Protein AF-A0A966SUA3-F1 (afdb_monomer_lite)

Sequence (332 aa):
MELYHKAVFAFLGLPFSVKLGVFILVNAWAILWLSMRRATMRPGLPLFYLGLVALAIYVQFGSFYQALPARAVTAEQTTAKPRQSFVNFFALYDTYYAARYFVEVGYTGLHSTTAYADSTTGAPLISTSYVRNLQVPETVLPKADAIIEGREIYLPRFSEESWRQFTQEIGYLRQIGFPGWLNQAVHGTPSIQSPLWMHLGGVFSKYLPLSTPWVFDETMDSSEIIPFVDITLFFITSLFVWLGFGFAGMGLTFIYFGINAMANMATIGGGYMQLAAFATLAVGLSLVQIRHTFLGGLFVALAACLNGFFIVFLIPTAPGANYILSSGYPQV

Secondary structure (DSSP, 8-state):
-HHHHHHHHHHHTS-HHHHHHHHHHHHHHHHHHHHH-TTTS-THHHHHHHHHHHHHHHHH----EEEPPTT--SGGGTTPPPEEE---HHHHIIIIIHHHTHHHHTTT-HHHHHHHHHHHSSS-S--SSEEE-SSSTT-EEEHHHHHHHIIIIIGGGS-HHHHHHHHHHHHHHHHHSPTTHHHHHTTSPP----HHHHHHHHHHHHTS-TTSPPS-TTT--HHHHTTHHHHHHHHHHHHHHHHHHHHHHHHHHHHHHHH-TTTSIIIIITSSSTTHHHHHHHHHHHHHHTT-HHHHHHHHHHHHHHH--THHHHS--THHHHHHHHS-PPP-

Foldseek 3Di:
DVVVVVVLVVLLPDDPVVLVVVLVVLVVVLVVVLVVDPPDDPSQPSLLVNLVSLLSLLVSPLQFAFWADLPQPPPVNPVPGGDRALAQLLQALQQQVCLQCCQQQNQFLSLLLLLLLQVPPVHHLAPDQWFAGRVPRVDIDGSVVSNVCNVPPRVVRDDPVRSVLVSLLSVSSSRTHDRCVVNVSRHDRHDDWFPLSSPVSNVVVVVQRQNDQDPVNPDDHSLRVQLVQVVVLLVLLLVLLCLQPNSNSSSVSSNCCSPPPCNRSNNQSSYHCSCVLVSLQSNLVSCVSVVVPVSSVVSNVVSCSGHVPCVVVVPPPPVPVVVVVPPDDPDD

Radius of gyration: 23.6 Å; chains: 1; bounding box: 64×52×65 Å

Structure (mmCIF, N/CA/C/O backbone):
data_AF-A0A966SUA3-F1
#
_entry.id   AF-A0A966SUA3-F1
#
loop_
_atom_site.group_PDB
_atom_site.id
_atom_site.type_symbol
_atom_site.label_atom_id
_atom_site.label_alt_id
_atom_site.label_comp_id
_atom_site.label_asym_id
_atom_site.label_entity_id
_atom_site.label_seq_id
_atom_site.pdbx_PDB_ins_code
_atom_site.Cartn_x
_atom_site.Cartn_y
_atom_site.Cartn_z
_atom_site.occupancy
_atom_site.B_iso_or_equiv
_atom_site.auth_seq_id
_atom_site.auth_comp_id
_atom_site.auth_asym_id
_atom_site.auth_atom_id
_atom_site.pdbx_PDB_model_num
ATOM 1 N N . MET A 1 1 ? -12.498 31.073 11.155 1.00 38.59 1 MET A N 1
ATOM 2 C CA . MET A 1 1 ? -11.906 30.264 10.062 1.00 38.59 1 MET A CA 1
ATOM 3 C C . MET A 1 1 ? -10.529 30.783 9.655 1.00 38.59 1 MET A C 1
ATOM 5 O O . MET A 1 1 ? -9.574 30.026 9.761 1.00 38.59 1 MET A O 1
ATOM 9 N N . GLU A 1 2 ? -10.384 32.063 9.297 1.00 37.91 2 GLU A N 1
ATOM 10 C CA . GLU A 1 2 ? -9.099 32.650 8.862 1.00 37.91 2 GLU A CA 1
ATOM 11 C C . GLU A 1 2 ? -8.003 32.638 9.949 1.00 37.91 2 GLU A C 1
ATOM 13 O O . GLU A 1 2 ? -6.856 32.285 9.684 1.00 37.91 2 GLU A O 1
ATOM 18 N N . LEU A 1 3 ? -8.368 32.927 11.205 1.00 45.97 3 LEU A N 1
ATOM 19 C CA . LEU A 1 3 ? -7.439 32.872 12.343 1.00 45.97 3 LEU A CA 1
ATOM 20 C C . LEU A 1 3 ? -6.933 31.445 12.620 1.00 45.97 3 LEU A C 1
ATOM 22 O O . LEU A 1 3 ? -5.772 31.247 12.963 1.00 45.97 3 LEU A O 1
ATOM 26 N N . TYR A 1 4 ? -7.806 30.451 12.429 1.00 41.62 4 TYR A N 1
ATOM 27 C CA . TYR A 1 4 ? -7.470 29.035 12.579 1.00 41.62 4 TYR A CA 1
ATOM 28 C C . TYR A 1 4 ? -6.499 28.592 11.482 1.00 41.62 4 TYR A C 1
ATOM 30 O O . TYR A 1 4 ? -5.498 27.956 11.782 1.00 41.62 4 TYR A O 1
ATOM 38 N N . HIS A 1 5 ? -6.729 29.012 10.234 1.00 39.44 5 HIS A N 1
ATOM 39 C CA . HIS A 1 5 ? -5.798 28.747 9.136 1.00 39.44 5 HIS A CA 1
ATOM 40 C C . HIS A 1 5 ? -4.429 29.380 9.407 1.00 39.44 5 HIS A C 1
ATOM 42 O O . HIS A 1 5 ? -3.421 28.683 9.348 1.00 39.44 5 HIS A O 1
ATOM 48 N N . LYS A 1 6 ? -4.372 30.663 9.796 1.00 52.34 6 LYS A N 1
ATOM 49 C CA . LYS A 1 6 ? -3.103 31.342 10.121 1.00 52.34 6 LYS A CA 1
ATOM 50 C C . LYS A 1 6 ? -2.358 30.670 11.278 1.00 52.34 6 LYS A C 1
ATOM 52 O O . LYS A 1 6 ? -1.147 30.497 11.192 1.00 52.34 6 LYS A O 1
ATOM 57 N N . ALA A 1 7 ? -3.066 30.243 12.323 1.00 52.00 7 ALA A N 1
ATOM 58 C CA . ALA A 1 7 ? -2.468 29.534 13.453 1.00 52.00 7 ALA A CA 1
ATOM 59 C C . ALA A 1 7 ? -1.939 28.143 13.061 1.00 52.00 7 ALA A C 1
ATOM 61 O O . ALA A 1 7 ? -0.838 27.771 13.461 1.00 52.00 7 ALA A O 1
ATOM 62 N N . VAL A 1 8 ? -2.685 27.399 12.239 1.00 44.09 8 VAL A N 1
ATOM 63 C CA . VAL A 1 8 ? -2.262 26.088 11.728 1.00 44.09 8 VAL A CA 1
ATOM 64 C C . VAL A 1 8 ? -1.037 26.234 10.824 1.00 44.09 8 VAL A C 1
ATOM 66 O O . VAL A 1 8 ? -0.062 25.522 11.032 1.00 44.09 8 VAL A O 1
ATOM 69 N N . PHE A 1 9 ? -1.016 27.199 9.899 1.00 45.38 9 PHE A N 1
ATOM 70 C CA . PHE A 1 9 ? 0.146 27.460 9.039 1.00 45.38 9 PHE A CA 1
ATOM 71 C C . PHE A 1 9 ? 1.376 27.951 9.815 1.00 45.38 9 PHE A C 1
ATOM 73 O O . PHE A 1 9 ? 2.489 27.504 9.541 1.00 45.38 9 PHE A O 1
ATOM 80 N N . ALA A 1 10 ? 1.194 28.805 10.825 1.00 64.06 10 ALA A N 1
ATOM 81 C CA . ALA A 1 10 ? 2.286 29.235 11.696 1.00 64.06 10 ALA A CA 1
ATOM 82 C C . ALA A 1 10 ? 2.863 28.062 12.508 1.00 64.06 10 ALA A C 1
ATOM 84 O O . ALA A 1 10 ? 4.080 27.918 12.600 1.00 64.06 10 ALA A O 1
ATOM 85 N N . PHE A 1 11 ? 2.005 27.185 13.042 1.00 57.47 11 PHE A N 1
ATOM 86 C CA . PHE A 1 11 ? 2.432 25.976 13.748 1.00 57.47 11 PHE A CA 1
ATOM 87 C C . PHE A 1 11 ? 3.117 24.970 12.809 1.00 57.47 11 PHE A C 1
ATOM 89 O O . PHE A 1 11 ? 4.127 24.367 13.173 1.00 57.47 11 PHE A O 1
ATOM 96 N N . LEU A 1 12 ? 2.620 24.827 11.576 1.00 49.88 12 LEU A N 1
ATOM 97 C CA . LEU A 1 12 ? 3.222 24.000 10.527 1.00 49.88 12 LEU A CA 1
ATOM 98 C C . LEU A 1 12 ? 4.643 24.459 10.170 1.00 49.88 12 LEU A C 1
ATOM 100 O O . LEU A 1 12 ? 5.492 23.609 9.902 1.00 49.88 12 LEU A O 1
ATOM 104 N N . GLY A 1 13 ? 4.929 25.761 10.242 1.00 65.75 13 GLY A N 1
ATOM 105 C CA . GLY A 1 13 ? 6.255 26.332 9.987 1.00 65.75 13 GLY A CA 1
ATOM 106 C C . GLY A 1 13 ? 7.282 26.170 11.117 1.00 65.75 13 GLY A C 1
ATOM 107 O O . GLY A 1 13 ? 8.446 26.512 10.921 1.00 65.75 13 GLY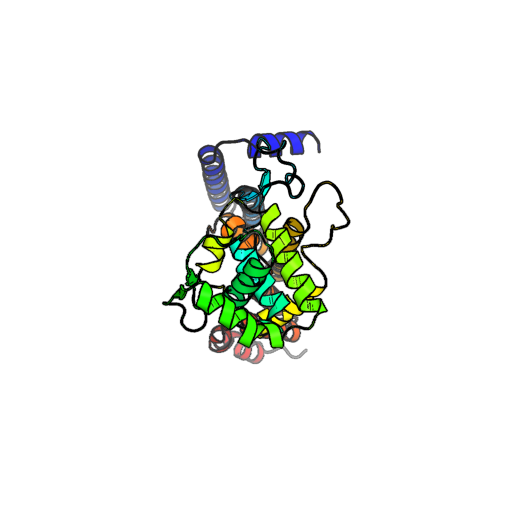 A O 1
ATOM 108 N N . LEU A 1 14 ? 6.895 25.664 12.297 1.00 66.81 14 LEU A N 1
ATOM 109 C CA . LEU A 1 14 ? 7.816 25.550 13.434 1.00 66.81 14 LEU A CA 1
ATOM 110 C C . LEU A 1 14 ? 8.873 24.441 13.246 1.00 66.81 14 LEU A C 1
ATOM 112 O O . LEU A 1 14 ? 8.583 23.403 12.636 1.00 66.81 14 LEU A O 1
ATOM 116 N N . PRO A 1 15 ? 10.074 24.601 13.842 1.00 64.88 15 PRO A N 1
ATOM 117 C CA . PRO A 1 15 ? 11.069 23.538 13.916 1.00 64.88 15 PRO A CA 1
ATOM 118 C C . PRO A 1 15 ? 10.522 22.299 14.630 1.00 64.88 15 PRO A C 1
ATOM 120 O O . PRO A 1 15 ? 9.741 22.395 15.579 1.00 64.88 15 PRO A O 1
ATOM 123 N N . PHE A 1 16 ? 10.987 21.125 14.207 1.00 53.66 16 PHE A N 1
ATOM 124 C CA . PHE A 1 16 ? 10.570 19.831 14.750 1.00 53.66 16 PHE A CA 1
ATOM 125 C C . PHE A 1 16 ? 10.665 19.740 16.283 1.00 53.66 16 PHE A C 1
ATOM 127 O O . PHE A 1 16 ? 9.723 19.311 16.945 1.00 53.66 16 PHE A O 1
ATOM 134 N N . SER A 1 17 ? 11.776 20.206 16.856 1.00 49.97 17 SER A N 1
ATOM 135 C CA . SER A 1 17 ? 12.019 20.202 18.303 1.00 49.97 17 SER A CA 1
ATOM 136 C C . SER A 1 17 ? 10.979 21.009 19.085 1.00 49.97 17 SER A C 1
ATOM 138 O O . SER A 1 17 ? 10.570 20.602 20.171 1.00 49.97 17 SER A O 1
ATOM 140 N N . VAL A 1 18 ? 10.497 22.118 18.519 1.00 67.88 18 VAL A N 1
ATOM 141 C CA . VAL A 1 18 ? 9.466 22.966 19.131 1.00 67.88 18 VAL A CA 1
ATOM 142 C C . VAL A 1 18 ? 8.114 22.258 19.107 1.00 67.88 18 VAL A C 1
ATOM 144 O O . VAL A 1 18 ? 7.416 22.231 20.119 1.00 67.88 18 VAL A O 1
ATOM 147 N N . LYS A 1 19 ? 7.765 21.618 17.986 1.00 64.50 19 LYS A N 1
ATOM 148 C CA . LYS A 1 19 ? 6.533 20.822 17.856 1.00 64.50 19 LYS A CA 1
ATOM 149 C C . LYS A 1 19 ? 6.516 19.648 18.839 1.00 64.50 19 LYS A C 1
ATOM 151 O O . LYS A 1 19 ? 5.512 19.434 19.516 1.00 64.50 19 LYS A O 1
ATOM 156 N N . LEU A 1 20 ? 7.643 18.947 18.975 1.00 55.41 20 LEU A N 1
ATOM 157 C CA . LEU A 1 20 ? 7.817 17.863 19.944 1.00 55.41 20 LEU A CA 1
ATOM 158 C C . LEU A 1 20 ? 7.711 18.365 21.395 1.00 55.41 20 LEU A C 1
ATOM 160 O O . LEU A 1 20 ? 7.063 17.726 22.220 1.00 55.41 20 LEU A O 1
ATOM 164 N N . GLY A 1 21 ? 8.282 19.533 21.708 1.00 65.31 21 GLY A N 1
ATOM 165 C CA . GLY A 1 21 ? 8.148 20.167 23.023 1.00 65.31 21 GLY A CA 1
ATOM 166 C C . GLY A 1 21 ? 6.699 20.533 23.365 1.00 65.31 21 GLY A C 1
ATOM 167 O O . GLY A 1 21 ? 6.219 20.204 24.449 1.00 65.31 21 GLY A O 1
ATOM 168 N N . VAL A 1 22 ? 5.969 21.139 22.421 1.00 70.25 22 VAL A N 1
ATOM 169 C CA . VAL A 1 22 ? 4.530 21.430 22.574 1.00 70.25 22 VAL A CA 1
ATOM 170 C C . VAL A 1 22 ? 3.741 20.140 22.792 1.00 70.25 22 VAL A C 1
ATOM 172 O O . VAL A 1 22 ? 2.890 20.089 23.677 1.00 70.25 22 VAL A O 1
ATOM 175 N N . PHE A 1 23 ? 4.055 19.078 22.049 1.00 59.75 23 PHE A N 1
ATOM 176 C CA . PHE A 1 23 ? 3.430 17.774 22.233 1.00 59.75 23 PHE A CA 1
ATOM 177 C C . PHE A 1 23 ? 3.641 17.228 23.649 1.00 59.75 23 PHE A C 1
ATOM 179 O O . PHE A 1 23 ? 2.667 16.880 24.315 1.00 59.75 23 PHE A O 1
ATOM 186 N N . ILE A 1 24 ? 4.883 17.193 24.141 1.00 63.16 24 ILE A N 1
ATOM 187 C CA . ILE A 1 24 ? 5.197 16.711 25.495 1.00 63.16 24 ILE A CA 1
ATOM 188 C C . ILE A 1 24 ? 4.420 17.512 26.546 1.00 63.16 24 ILE A C 1
ATOM 190 O O . ILE A 1 24 ? 3.831 16.922 27.449 1.00 63.16 24 ILE A O 1
ATOM 194 N N . LEU A 1 25 ? 4.354 18.838 26.403 1.00 69.25 25 LEU A N 1
ATOM 195 C CA . LEU A 1 25 ? 3.640 19.711 27.336 1.00 69.25 25 LEU A CA 1
ATOM 196 C C . LEU A 1 25 ? 2.124 19.491 27.313 1.00 69.25 25 LEU A C 1
ATOM 198 O O . LEU A 1 25 ? 1.505 19.434 28.373 1.00 69.25 25 LEU A O 1
ATOM 202 N N . VAL A 1 26 ? 1.522 19.316 26.134 1.00 69.94 26 VAL A N 1
ATOM 203 C CA . VAL A 1 26 ? 0.087 19.017 26.005 1.00 69.94 26 VAL A CA 1
ATOM 204 C C . VAL A 1 26 ? -0.246 17.650 26.610 1.00 69.94 26 VAL A C 1
ATOM 206 O O . VAL A 1 26 ? -1.247 17.521 27.314 1.00 69.94 26 VAL A O 1
ATOM 209 N N . ASN A 1 27 ? 0.611 16.645 26.403 1.00 54.66 27 ASN A N 1
ATOM 210 C CA . ASN A 1 27 ? 0.446 15.320 27.006 1.00 54.66 27 ASN A CA 1
ATOM 211 C C . ASN A 1 27 ? 0.608 15.365 28.527 1.00 54.66 27 ASN A C 1
ATOM 213 O O . ASN A 1 27 ? -0.241 14.839 29.243 1.00 54.66 27 ASN A O 1
ATOM 217 N N . ALA A 1 28 ? 1.645 16.037 29.030 1.00 62.44 28 ALA A N 1
ATOM 218 C CA . ALA A 1 28 ? 1.856 16.222 30.461 1.00 62.44 28 ALA A CA 1
ATOM 219 C C . ALA A 1 28 ? 0.671 16.954 31.105 1.00 62.44 28 ALA A C 1
ATOM 221 O O . ALA A 1 28 ? 0.176 16.513 32.139 1.00 62.44 28 ALA A O 1
ATOM 222 N N . TRP A 1 29 ? 0.161 18.011 30.463 1.00 75.56 29 TRP A N 1
ATOM 223 C CA . TRP A 1 29 ? -1.014 18.748 30.926 1.00 75.56 29 TRP A CA 1
ATOM 224 C C . TRP A 1 29 ? -2.275 17.884 30.934 1.00 75.56 29 TRP A C 1
ATOM 226 O O . TRP A 1 29 ? -2.999 17.887 31.924 1.00 75.56 29 TRP A O 1
ATOM 236 N N . ALA A 1 30 ? -2.528 17.101 29.883 1.00 61.56 30 ALA A N 1
ATOM 237 C CA . ALA A 1 30 ? -3.684 16.213 29.827 1.00 61.56 30 ALA A CA 1
ATOM 238 C C . ALA A 1 30 ? -3.613 15.098 30.883 1.00 61.56 30 ALA A C 1
ATOM 240 O O . ALA A 1 30 ? -4.625 14.803 31.513 1.00 61.56 30 ALA A O 1
ATOM 241 N N . ILE A 1 31 ? -2.429 14.524 31.132 1.00 60.50 31 ILE A N 1
ATO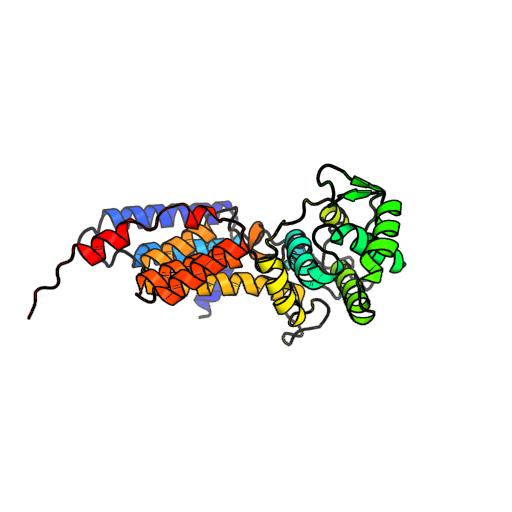M 242 C CA . ILE A 1 31 ? -2.200 13.543 32.206 1.00 60.50 31 ILE A CA 1
ATOM 243 C C . ILE A 1 31 ? -2.448 14.180 33.580 1.00 60.50 31 ILE A C 1
ATOM 245 O O . ILE A 1 31 ? -3.160 13.598 34.399 1.00 60.50 31 ILE A O 1
ATOM 249 N N . LEU A 1 32 ? -1.919 15.386 33.821 1.00 63.03 32 LEU A N 1
ATOM 250 C CA . LEU A 1 32 ? -2.145 16.134 35.064 1.00 63.03 32 LEU A CA 1
ATOM 251 C C . LEU A 1 32 ? -3.628 16.488 35.245 1.00 63.03 32 LEU A C 1
ATOM 253 O O . LEU A 1 32 ? -4.187 16.413 36.332 1.00 63.03 32 LEU A O 1
ATOM 257 N N . TRP A 1 33 ? -4.300 16.866 34.166 1.00 64.00 33 TRP A N 1
ATOM 258 C CA . TRP A 1 33 ? -5.712 17.214 34.186 1.00 64.00 33 TRP A CA 1
ATOM 259 C C . TRP A 1 33 ? -6.601 15.987 34.445 1.00 64.00 33 TRP A C 1
ATOM 261 O O . TRP A 1 33 ? -7.554 16.066 35.224 1.00 64.00 33 TRP A O 1
ATOM 271 N N . LEU A 1 34 ? -6.255 14.836 33.857 1.00 55.91 34 LEU A N 1
ATOM 272 C CA . LEU A 1 34 ? -6.904 13.541 34.089 1.00 55.91 34 LEU A CA 1
ATOM 273 C C . LEU A 1 34 ? -6.720 13.057 35.533 1.00 55.91 34 LEU A C 1
ATOM 275 O O . LEU A 1 34 ? -7.665 12.534 36.125 1.00 55.91 34 LEU A O 1
ATOM 279 N N . SER A 1 35 ? -5.538 13.258 36.124 1.00 56.81 35 SER A N 1
ATOM 280 C CA . SER A 1 35 ? -5.286 12.899 37.523 1.00 56.81 35 SER A CA 1
ATOM 281 C C . SER A 1 35 ? -6.034 13.807 38.507 1.00 56.81 35 SER A C 1
ATOM 283 O O . SER A 1 35 ? -6.444 13.336 39.568 1.00 56.81 35 SER A O 1
ATOM 285 N N . MET A 1 36 ? -6.307 15.062 38.132 1.00 60.31 36 MET A N 1
ATOM 286 C CA . MET A 1 36 ? -7.036 16.030 38.963 1.00 60.31 36 MET A CA 1
ATOM 287 C C . MET A 1 36 ? -8.574 15.913 38.913 1.00 60.31 36 MET A C 1
ATOM 289 O O . MET A 1 36 ? -9.238 16.394 39.829 1.00 60.31 36 MET A O 1
ATOM 293 N N . ARG A 1 37 ? -9.186 15.292 37.889 1.00 58.56 37 ARG A N 1
ATOM 294 C CA . ARG A 1 37 ? -10.659 15.310 37.681 1.00 58.56 37 ARG A CA 1
ATOM 295 C C . ARG A 1 37 ? -11.351 13.939 37.735 1.00 58.56 37 ARG A C 1
ATOM 297 O O . ARG A 1 37 ? -12.224 13.643 36.920 1.00 58.56 37 ARG A O 1
ATOM 304 N N . ARG A 1 38 ? -11.041 13.123 38.746 1.00 51.34 38 ARG A N 1
ATOM 305 C CA . ARG A 1 38 ? -11.597 11.762 38.942 1.00 51.34 38 ARG A CA 1
ATOM 306 C C . ARG A 1 38 ? -13.132 11.627 39.099 1.00 51.34 38 ARG A C 1
ATOM 308 O O . ARG A 1 38 ? -13.585 10.494 39.186 1.00 51.34 38 ARG A O 1
ATOM 315 N N . ALA A 1 39 ? -13.943 12.693 39.120 1.00 51.47 39 ALA A N 1
ATOM 316 C CA . ALA A 1 39 ? -15.347 12.585 39.564 1.00 51.47 39 ALA A CA 1
ATOM 317 C C . ALA A 1 39 ? -16.468 12.906 38.546 1.00 51.47 39 ALA A C 1
ATOM 319 O O . ALA A 1 39 ? -17.594 12.489 38.791 1.00 51.47 39 ALA A O 1
ATOM 320 N N . THR A 1 40 ? -16.246 13.626 37.433 1.00 57.97 40 THR A N 1
ATOM 321 C CA . THR A 1 40 ? -17.397 14.163 36.649 1.00 57.97 40 THR A CA 1
ATOM 322 C C . THR A 1 40 ? -17.259 14.228 35.124 1.00 57.97 40 THR A C 1
ATOM 324 O O . THR A 1 40 ? -18.224 14.580 34.448 1.00 57.97 40 THR A O 1
ATOM 327 N N . MET A 1 41 ? -16.116 13.879 34.531 1.00 52.12 41 MET A N 1
ATOM 328 C CA . MET A 1 41 ? -15.953 13.925 33.069 1.00 52.12 41 MET A CA 1
ATOM 329 C C . MET A 1 41 ? -16.115 12.549 32.431 1.00 52.12 41 MET A C 1
ATOM 331 O O . MET A 1 41 ? -15.575 11.564 32.926 1.00 52.12 41 MET A O 1
ATOM 335 N N . ARG A 1 42 ? -16.788 12.501 31.272 1.00 62.91 42 ARG A N 1
ATOM 336 C CA . ARG A 1 42 ? -16.735 11.343 30.368 1.00 62.91 42 ARG A CA 1
ATOM 337 C C . ARG A 1 42 ? -15.263 11.132 29.973 1.00 62.91 42 ARG A C 1
ATOM 339 O O . ARG A 1 42 ? -14.716 11.995 29.284 1.00 62.91 42 ARG A O 1
ATOM 346 N N . PRO A 1 43 ? -14.614 10.025 30.370 1.00 62.53 43 PRO A N 1
ATOM 347 C CA . PRO A 1 43 ? -13.156 9.864 30.292 1.00 62.53 43 PRO A CA 1
ATOM 348 C C . PRO A 1 43 ? -12.565 9.907 28.868 1.00 62.53 43 PRO A C 1
ATOM 350 O O . PRO A 1 43 ? -11.351 9.977 28.714 1.00 62.53 43 PRO A O 1
ATOM 353 N N . GLY A 1 44 ? -13.391 9.903 27.815 1.00 70.00 44 GLY A N 1
ATOM 354 C CA . GLY A 1 44 ? -12.930 9.887 26.423 1.00 70.00 44 GLY A CA 1
ATOM 355 C C . GLY A 1 44 ? -12.572 11.240 25.802 1.00 70.00 44 GLY A C 1
ATOM 356 O O . GLY A 1 44 ? -11.800 11.264 24.850 1.00 70.00 44 GLY A O 1
ATOM 357 N N . LEU A 1 45 ? -13.090 12.364 26.309 1.00 73.38 45 LEU A N 1
ATOM 358 C CA . LEU A 1 45 ? -12.872 13.674 25.673 1.00 73.38 45 LEU A CA 1
ATOM 359 C C . LEU A 1 45 ? -11.394 14.139 25.690 1.00 73.38 45 LEU A C 1
ATOM 361 O O . LEU A 1 45 ? -10.916 14.628 24.669 1.00 73.38 45 LEU A O 1
ATOM 365 N N . PRO A 1 46 ? -10.625 13.955 26.781 1.00 76.62 46 PRO A N 1
ATOM 366 C CA . PRO A 1 46 ? -9.212 14.346 26.822 1.00 76.62 46 PRO A CA 1
ATOM 367 C C . PRO A 1 46 ? -8.342 13.491 25.903 1.00 76.62 46 PRO A C 1
ATOM 369 O O . PRO A 1 46 ? -7.492 14.026 25.199 1.00 76.62 46 PRO A O 1
ATOM 372 N N . LEU A 1 47 ? -8.587 12.175 25.868 1.00 74.44 47 LEU A N 1
ATOM 373 C CA . LEU A 1 47 ? -7.911 11.262 24.942 1.00 74.44 47 LEU A CA 1
ATOM 374 C C . LEU A 1 47 ? -8.199 11.635 23.491 1.00 74.44 47 LEU A C 1
ATOM 376 O O . LEU A 1 47 ? -7.304 11.577 22.657 1.00 74.44 47 LEU A O 1
ATOM 380 N N . PHE A 1 48 ? -9.422 12.067 23.192 1.00 76.06 48 PHE A N 1
ATOM 381 C CA . PHE A 1 48 ? -9.767 12.573 21.873 1.00 76.06 48 PHE A CA 1
ATOM 382 C C . PHE A 1 48 ? -8.990 13.849 21.515 1.00 76.06 48 PHE A C 1
ATOM 384 O O . PHE A 1 48 ? -8.425 13.913 20.426 1.00 76.06 48 PHE A O 1
ATOM 391 N N . TYR A 1 49 ? -8.879 14.829 22.420 1.00 77.88 49 TYR A N 1
ATOM 392 C CA . TYR A 1 49 ? -8.067 16.030 22.172 1.00 77.88 49 TYR A CA 1
ATOM 393 C C . TYR A 1 49 ? -6.580 15.709 21.984 1.00 77.88 49 TYR A C 1
ATOM 395 O O . TYR A 1 49 ? -5.960 16.235 21.061 1.00 77.88 49 TYR A O 1
ATOM 403 N N . LEU A 1 50 ? -6.020 14.820 22.809 1.00 78.38 50 LEU A N 1
ATOM 404 C CA . LEU A 1 50 ? -4.660 14.308 22.619 1.00 78.38 50 LEU A CA 1
ATOM 405 C C . LEU A 1 50 ? -4.505 13.620 21.265 1.00 78.38 50 LEU A C 1
ATOM 407 O O . LEU A 1 50 ? -3.528 13.859 20.559 1.00 78.38 50 LEU A O 1
ATOM 411 N N . GLY A 1 51 ? -5.507 12.835 20.879 1.00 78.19 51 GLY A N 1
ATOM 412 C CA . GLY A 1 51 ? -5.625 12.245 19.559 1.00 78.19 51 GLY A CA 1
ATOM 413 C C . GLY A 1 51 ? -5.582 13.285 18.447 1.00 78.19 51 GLY A C 1
ATOM 414 O O . GLY A 1 51 ? -4.795 13.140 17.526 1.00 78.19 51 GLY A O 1
ATOM 415 N N . LEU A 1 52 ? -6.353 14.370 18.531 1.00 79.69 52 LEU A N 1
ATOM 416 C CA . LEU A 1 52 ? -6.328 15.429 17.515 1.00 79.69 52 LEU A CA 1
ATOM 417 C C . LEU A 1 52 ? -4.953 16.093 17.390 1.00 79.69 52 LEU A C 1
ATOM 419 O O . LEU A 1 52 ? -4.523 16.400 16.280 1.00 79.69 52 LEU A O 1
ATOM 423 N N . VAL A 1 53 ? -4.246 16.289 18.504 1.00 81.44 53 VAL A N 1
ATOM 424 C CA . VAL A 1 53 ? -2.874 16.814 18.478 1.00 81.44 53 VAL A CA 1
ATOM 425 C C . VAL A 1 53 ? -1.923 15.803 17.837 1.00 81.44 53 VAL A C 1
ATOM 427 O O . VAL A 1 53 ? -1.132 16.179 16.976 1.00 81.44 53 VAL A O 1
ATOM 430 N N . ALA A 1 54 ? -2.033 14.521 18.189 1.00 78.75 54 ALA A N 1
ATOM 431 C CA . ALA A 1 54 ? -1.264 13.454 17.559 1.00 78.75 54 ALA A CA 1
ATOM 432 C C . ALA A 1 54 ? -1.574 13.332 16.056 1.00 78.75 54 ALA A C 1
ATOM 434 O O . ALA A 1 54 ? -0.660 13.158 15.264 1.00 78.75 54 ALA A O 1
ATOM 435 N N . LEU A 1 55 ? -2.827 13.510 15.634 1.00 75.38 55 LEU A N 1
ATOM 436 C CA . LEU A 1 55 ? -3.230 13.525 14.228 1.00 75.38 55 LEU A CA 1
ATOM 437 C C . LEU A 1 55 ? -2.673 14.748 13.485 1.00 75.38 55 LEU A C 1
ATOM 439 O O . LEU A 1 55 ? -2.217 14.634 12.352 1.00 75.38 55 LEU A O 1
ATOM 443 N N . ALA A 1 56 ? -2.654 15.923 14.115 1.00 75.69 56 ALA A N 1
ATOM 444 C CA . ALA A 1 56 ? -2.005 17.096 13.531 1.00 75.69 56 ALA A CA 1
ATOM 445 C C . ALA A 1 56 ? -0.499 16.857 13.326 1.00 75.69 56 ALA A C 1
ATOM 447 O O . ALA A 1 56 ? 0.070 17.287 12.326 1.00 75.69 56 ALA A O 1
ATOM 448 N N . ILE A 1 57 ? 0.131 16.128 14.249 1.00 71.75 57 ILE A N 1
ATOM 449 C CA . ILE A 1 57 ? 1.524 15.685 14.151 1.00 71.75 57 ILE A CA 1
ATOM 450 C C . ILE A 1 57 ? 1.685 14.620 13.059 1.00 71.75 57 ILE A C 1
ATOM 452 O O . ILE A 1 57 ? 2.609 14.721 12.261 1.00 71.75 57 ILE A O 1
ATOM 456 N N . TYR A 1 58 ? 0.758 13.668 12.954 1.00 69.50 58 TYR A N 1
ATOM 457 C CA . TYR A 1 58 ? 0.726 12.626 11.926 1.00 69.50 58 TYR A CA 1
ATOM 458 C C . TYR A 1 58 ? 0.814 13.200 10.512 1.00 69.50 58 TYR A C 1
ATOM 460 O O . TYR A 1 58 ? 1.647 12.791 9.709 1.00 69.50 58 TYR A O 1
ATOM 468 N N . VAL A 1 59 ? -0.015 14.210 10.240 1.00 65.56 59 VAL A N 1
ATOM 469 C CA . VAL A 1 59 ? -0.060 14.902 8.947 1.00 65.56 59 VAL A CA 1
ATOM 470 C C . VAL A 1 59 ? 1.228 15.701 8.696 1.00 65.56 59 VAL A C 1
ATOM 472 O O . VAL A 1 59 ? 1.612 15.905 7.550 1.00 65.56 59 VAL A O 1
ATOM 475 N N . GLN A 1 60 ? 1.935 16.120 9.752 1.00 63.12 60 GLN A N 1
ATOM 476 C CA . GLN A 1 60 ? 3.219 16.824 9.654 1.00 63.12 60 GLN A CA 1
ATOM 477 C C . GLN A 1 60 ? 4.438 15.906 9.516 1.00 63.12 60 GLN A C 1
ATOM 479 O O . GLN A 1 60 ? 5.467 16.349 9.010 1.00 63.12 60 GLN A O 1
ATOM 484 N N . PHE A 1 61 ? 4.349 14.668 10.003 1.00 50.03 61 PHE A N 1
ATOM 485 C CA . PHE A 1 61 ? 5.447 13.699 10.032 1.00 50.03 61 PHE A CA 1
ATOM 486 C C . PHE A 1 61 ? 5.620 12.921 8.733 1.00 50.03 61 PHE A C 1
ATOM 488 O O . PHE A 1 61 ? 6.580 12.155 8.626 1.00 50.03 61 PHE A O 1
ATOM 495 N N . GLY A 1 62 ? 4.751 13.134 7.743 1.00 51.06 62 GLY A N 1
ATOM 496 C CA . GLY A 1 62 ? 5.072 12.804 6.367 1.00 51.06 62 GLY A CA 1
ATOM 497 C C . GLY A 1 62 ? 6.362 13.531 5.998 1.00 51.06 62 GLY A C 1
ATOM 498 O O . GLY A 1 62 ? 6.317 14.699 5.630 1.00 51.06 62 GLY A O 1
ATOM 499 N N . SER A 1 63 ? 7.520 12.886 6.161 1.00 49.62 63 SER A N 1
ATOM 500 C CA . SER A 1 63 ? 8.780 13.301 5.560 1.00 49.62 63 SER A CA 1
ATOM 501 C C . SER A 1 63 ? 8.469 13.421 4.086 1.00 49.62 63 SER A C 1
ATOM 503 O O . SER A 1 63 ? 8.340 12.415 3.395 1.00 49.62 63 SER A O 1
ATOM 505 N N . PHE A 1 64 ? 8.209 14.646 3.651 1.00 57.06 64 PHE A N 1
ATOM 506 C CA . PHE A 1 64 ? 7.758 14.869 2.306 1.00 57.06 64 PHE A CA 1
ATOM 507 C C . PHE A 1 64 ? 8.878 14.412 1.381 1.00 57.06 64 PHE A C 1
ATOM 509 O O . PHE A 1 64 ? 9.958 15.014 1.363 1.00 57.06 64 PHE A O 1
ATOM 516 N N . TYR A 1 65 ? 8.643 13.319 0.662 1.00 59.81 65 TYR A N 1
ATOM 517 C CA . TYR A 1 65 ? 9.536 12.899 -0.393 1.00 59.81 65 TYR A CA 1
ATOM 518 C C . TYR A 1 65 ? 9.625 14.057 -1.381 1.00 59.81 65 TYR A C 1
ATOM 520 O O . TYR A 1 65 ? 8.638 14.744 -1.666 1.00 59.81 65 TYR A O 1
ATOM 528 N N . GLN A 1 66 ? 10.837 14.322 -1.851 1.00 58.88 66 GLN A N 1
ATOM 529 C CA . GLN A 1 66 ? 11.036 15.295 -2.910 1.00 58.88 66 GLN A CA 1
ATOM 530 C C . GLN A 1 66 ? 10.460 14.689 -4.188 1.00 58.88 66 GLN A C 1
ATOM 532 O O . GLN A 1 66 ? 11.050 13.776 -4.764 1.00 58.88 66 GLN A O 1
ATOM 537 N N . ALA A 1 67 ? 9.285 15.167 -4.587 1.00 58.28 67 ALA A N 1
ATOM 538 C CA . ALA A 1 67 ? 8.694 14.869 -5.878 1.00 58.28 67 ALA A CA 1
ATOM 539 C C . ALA A 1 67 ? 9.073 15.977 -6.860 1.00 58.28 67 ALA A C 1
ATOM 541 O O . ALA A 1 67 ? 9.097 17.166 -6.513 1.00 58.28 67 ALA A O 1
ATOM 542 N N . LEU A 1 68 ? 9.372 15.590 -8.094 1.00 57.66 68 LEU A N 1
ATOM 543 C CA . LEU A 1 68 ? 9.474 16.548 -9.184 1.00 57.66 68 LEU A CA 1
ATOM 544 C C . LEU A 1 68 ? 8.058 16.811 -9.713 1.00 57.66 68 LEU A C 1
ATOM 546 O O . LEU A 1 68 ? 7.268 15.873 -9.814 1.00 57.66 68 LEU A O 1
ATOM 550 N N . PRO A 1 69 ? 7.693 18.065 -10.025 1.00 58.94 69 PRO A N 1
ATOM 551 C CA . PRO A 1 69 ? 6.408 18.330 -10.656 1.00 58.94 69 PRO A CA 1
ATOM 552 C C . PRO A 1 69 ? 6.345 17.603 -12.007 1.00 58.94 69 PRO A C 1
ATOM 554 O O . PRO A 1 69 ? 7.239 17.781 -12.836 1.00 58.94 69 PRO A O 1
ATOM 557 N N . ALA A 1 70 ? 5.282 16.823 -12.244 1.00 55.12 70 ALA A N 1
ATOM 558 C CA . ALA A 1 70 ? 5.137 15.938 -13.409 1.00 55.12 70 ALA A CA 1
ATOM 559 C C . ALA A 1 70 ? 5.329 16.638 -14.775 1.00 55.12 70 ALA A C 1
ATOM 561 O O . ALA A 1 70 ? 5.652 15.997 -15.772 1.00 55.12 70 ALA A O 1
ATOM 562 N N . ARG A 1 71 ? 5.166 17.968 -14.833 1.00 53.69 71 ARG A N 1
ATOM 563 C CA . ARG A 1 71 ? 5.309 18.792 -16.048 1.00 53.69 71 ARG A CA 1
ATOM 564 C C . ARG A 1 71 ? 6.711 19.382 -16.289 1.00 53.69 71 ARG A C 1
ATOM 566 O O . ARG A 1 71 ? 6.891 20.048 -17.303 1.00 53.69 71 ARG A O 1
ATOM 573 N N . ALA A 1 72 ? 7.715 19.124 -15.445 1.00 50.22 72 ALA A N 1
ATOM 574 C CA . ALA A 1 72 ? 9.048 19.747 -15.555 1.00 50.22 72 ALA A CA 1
ATOM 575 C C . ALA A 1 72 ? 9.997 19.146 -16.618 1.00 50.22 72 ALA A C 1
ATOM 577 O O . ALA A 1 72 ? 11.214 19.288 -16.523 1.00 50.22 72 ALA A O 1
ATOM 578 N N . VAL A 1 73 ? 9.472 18.464 -17.639 1.00 51.38 73 VAL A N 1
ATOM 579 C CA . VAL A 1 73 ? 10.283 17.700 -18.612 1.00 51.38 73 VAL A CA 1
ATOM 580 C C . VAL A 1 73 ? 10.858 18.577 -19.743 1.00 51.38 73 VAL A C 1
ATOM 582 O O . VAL A 1 73 ? 11.567 18.082 -20.616 1.00 51.38 73 VAL A O 1
ATOM 585 N N . THR A 1 74 ? 10.637 19.895 -19.739 1.00 53.16 74 THR A N 1
ATOM 586 C CA . THR A 1 74 ? 11.391 20.798 -20.623 1.00 53.16 74 THR A CA 1
ATOM 587 C C . THR A 1 74 ? 12.746 21.141 -19.999 1.00 53.16 74 THR A C 1
ATOM 589 O O . THR A 1 74 ? 12.843 21.456 -18.814 1.00 53.16 74 THR A O 1
ATOM 592 N N . ALA A 1 75 ? 13.817 21.093 -20.803 1.00 51.41 75 ALA A N 1
ATOM 593 C CA . ALA A 1 75 ? 15.209 21.307 -20.372 1.00 51.41 75 ALA A CA 1
ATOM 594 C C . ALA A 1 75 ? 15.447 22.632 -19.608 1.00 51.41 75 ALA A C 1
ATOM 596 O O . ALA A 1 75 ? 16.426 22.765 -18.875 1.00 51.41 75 ALA A O 1
ATOM 597 N N . GLU A 1 76 ? 14.526 23.586 -19.740 1.00 48.28 76 GLU A N 1
ATOM 598 C CA . GLU A 1 76 ? 14.541 24.910 -19.119 1.00 48.28 76 GLU A CA 1
ATOM 599 C C . GLU A 1 76 ? 14.072 24.937 -17.647 1.00 48.28 76 GLU A C 1
ATOM 601 O O . GLU A 1 76 ? 14.290 25.931 -16.959 1.00 48.28 76 GLU A O 1
ATOM 606 N N . GLN A 1 77 ? 13.469 23.861 -17.123 1.00 47.50 77 GLN A N 1
ATOM 607 C CA . GLN A 1 77 ? 12.911 23.817 -15.757 1.00 47.50 77 GLN A CA 1
ATOM 608 C C . GLN A 1 77 ? 13.745 23.018 -14.741 1.00 47.50 77 GLN A C 1
ATOM 610 O O . GLN A 1 77 ? 13.278 22.726 -13.641 1.00 47.50 77 GLN A O 1
ATOM 615 N N . THR A 1 78 ? 15.018 22.746 -15.037 1.00 51.62 78 THR A N 1
ATOM 616 C CA . THR A 1 78 ? 15.988 22.116 -14.110 1.00 51.62 78 THR A CA 1
ATOM 617 C C . THR A 1 78 ? 16.240 22.906 -12.811 1.00 51.62 78 THR A C 1
ATOM 619 O O . THR A 1 78 ? 16.921 22.415 -11.914 1.00 51.62 78 THR A O 1
ATOM 622 N N . THR A 1 79 ? 15.657 24.100 -12.665 1.00 56.53 79 THR A N 1
ATOM 623 C CA . THR A 1 79 ? 15.663 24.916 -11.438 1.00 56.53 79 THR A CA 1
ATOM 624 C C . THR A 1 79 ? 14.390 24.782 -10.591 1.00 56.53 79 THR A C 1
ATOM 626 O O . THR A 1 79 ? 14.307 25.395 -9.523 1.00 56.53 79 THR A O 1
ATOM 629 N N . ALA A 1 80 ? 13.393 24.000 -11.027 1.00 59.41 80 ALA A N 1
ATOM 630 C CA . ALA A 1 80 ? 12.154 23.809 -10.283 1.00 59.41 80 ALA A CA 1
ATOM 631 C C . ALA A 1 80 ? 12.448 23.173 -8.918 1.00 59.41 80 ALA A C 1
ATOM 633 O O . ALA A 1 80 ? 12.968 22.061 -8.812 1.00 59.41 80 ALA A O 1
ATOM 634 N N . LYS A 1 81 ? 12.125 23.907 -7.850 1.00 62.00 81 LYS A N 1
ATOM 635 C CA . LYS A 1 81 ? 12.322 23.445 -6.478 1.00 62.00 81 LYS A CA 1
ATOM 636 C C . LYS A 1 81 ? 11.487 22.172 -6.266 1.00 62.00 81 LYS A C 1
ATOM 638 O O . LYS A 1 81 ? 10.291 22.212 -6.563 1.00 62.00 81 LYS A O 1
ATOM 643 N N . PRO A 1 82 ? 12.070 21.073 -5.753 1.00 65.38 82 PRO A N 1
ATOM 644 C CA . PRO A 1 82 ? 11.323 19.846 -5.506 1.00 65.38 82 PRO A CA 1
ATOM 645 C C . PRO A 1 82 ? 10.096 20.140 -4.640 1.00 65.38 82 PRO A C 1
ATOM 647 O O . PRO A 1 82 ? 10.196 20.822 -3.612 1.00 65.38 82 PRO A O 1
ATOM 650 N N . ARG A 1 83 ? 8.934 19.644 -5.077 1.00 69.88 83 ARG A N 1
ATOM 651 C CA . ARG A 1 83 ? 7.691 19.738 -4.315 1.00 69.88 83 ARG A CA 1
ATOM 652 C C . ARG A 1 83 ? 7.740 18.695 -3.210 1.00 69.88 83 ARG A C 1
ATOM 654 O O . ARG A 1 83 ? 8.206 17.572 -3.386 1.00 69.88 83 ARG A O 1
ATOM 661 N N . GLN A 1 84 ? 7.255 19.093 -2.050 1.00 69.44 84 GLN A N 1
ATOM 662 C CA . GLN A 1 84 ? 7.037 18.191 -0.939 1.00 69.44 84 GLN A CA 1
ATOM 663 C C . GLN A 1 84 ? 5.816 17.307 -1.239 1.00 69.44 84 GLN A C 1
ATOM 665 O O . GLN A 1 84 ? 4.715 17.832 -1.384 1.00 69.44 84 GLN A O 1
ATOM 670 N N . SER A 1 85 ? 6.010 15.989 -1.346 1.00 74.25 85 SER A N 1
ATOM 671 C CA . SER A 1 85 ? 4.935 15.009 -1.545 1.00 74.25 85 SER A CA 1
ATOM 672 C C . SER A 1 85 ? 4.877 14.009 -0.392 1.00 74.25 85 SER A C 1
ATOM 674 O O . SER A 1 85 ? 5.906 13.573 0.114 1.00 74.25 85 SER A O 1
ATOM 676 N N . PHE A 1 86 ? 3.674 13.635 0.038 1.00 76.00 86 PHE A N 1
ATOM 677 C CA . PHE A 1 86 ? 3.474 12.585 1.046 1.00 76.00 86 PHE A CA 1
ATOM 678 C C . PHE A 1 86 ? 3.489 11.172 0.435 1.00 76.00 86 PHE A C 1
ATOM 680 O O . PHE A 1 86 ? 3.347 10.190 1.161 1.00 76.00 86 PHE A O 1
ATOM 687 N N . VAL A 1 87 ? 3.669 11.061 -0.886 1.00 81.06 87 VAL A N 1
ATOM 688 C CA . VAL A 1 87 ? 3.773 9.785 -1.597 1.00 81.06 87 VAL A CA 1
ATOM 689 C C . VAL A 1 87 ? 5.111 9.132 -1.274 1.00 81.06 87 VAL A C 1
ATOM 691 O O . VAL A 1 87 ? 6.173 9.695 -1.533 1.00 81.06 87 VAL A O 1
ATOM 694 N N . ASN A 1 88 ? 5.066 7.909 -0.756 1.00 85.12 88 ASN A N 1
ATOM 695 C CA . ASN A 1 88 ? 6.244 7.068 -0.633 1.00 85.12 88 ASN A CA 1
ATOM 696 C C . ASN A 1 88 ? 6.382 6.274 -1.933 1.00 85.12 88 ASN A C 1
ATOM 698 O O . ASN A 1 88 ? 5.741 5.242 -2.100 1.00 85.12 88 ASN A O 1
ATOM 702 N N . PHE A 1 89 ? 7.208 6.760 -2.863 1.00 86.00 89 PHE A N 1
ATOM 703 C CA . PHE A 1 89 ? 7.360 6.146 -4.188 1.00 86.00 89 PHE A CA 1
ATOM 704 C C . PHE A 1 89 ? 7.820 4.685 -4.143 1.00 86.00 89 PHE A C 1
ATOM 706 O O . PHE A 1 89 ? 7.406 3.900 -4.991 1.00 86.00 89 PHE A O 1
ATOM 713 N N . PHE A 1 90 ? 8.624 4.305 -3.145 1.00 87.81 90 PHE A N 1
ATOM 714 C CA . PHE A 1 90 ? 9.049 2.918 -2.949 1.00 87.81 90 PHE A CA 1
ATOM 715 C C . PHE A 1 90 ? 7.871 2.038 -2.560 1.00 87.81 90 PHE A C 1
ATOM 717 O O . PHE A 1 90 ? 7.579 1.055 -3.234 1.00 87.81 90 PHE A O 1
ATOM 724 N N . ALA A 1 91 ? 7.142 2.447 -1.520 1.00 88.50 91 ALA A N 1
ATOM 725 C CA . ALA A 1 91 ? 5.964 1.724 -1.079 1.00 88.50 91 ALA A CA 1
ATOM 726 C C . ALA A 1 91 ? 4.902 1.685 -2.179 1.00 88.50 91 ALA A C 1
ATOM 728 O O . ALA A 1 91 ? 4.317 0.636 -2.410 1.00 88.50 91 ALA A O 1
ATOM 729 N N . LEU A 1 92 ? 4.671 2.791 -2.890 1.00 89.62 92 LEU A N 1
ATOM 730 C CA . LEU A 1 92 ? 3.739 2.850 -4.010 1.00 89.62 92 LEU A CA 1
ATOM 731 C C . LEU A 1 92 ? 4.151 1.879 -5.123 1.00 89.62 92 LEU A C 1
ATOM 733 O O . LEU A 1 92 ? 3.306 1.127 -5.593 1.00 89.62 92 LEU A O 1
ATOM 737 N N . TYR A 1 93 ? 5.427 1.844 -5.513 1.00 92.25 93 TYR A N 1
ATOM 738 C CA . TYR A 1 93 ? 5.928 0.881 -6.495 1.00 92.25 93 TYR A CA 1
ATOM 739 C C . TYR A 1 93 ? 5.660 -0.565 -6.050 1.00 92.25 93 TYR A C 1
ATOM 741 O O . TYR A 1 93 ? 5.013 -1.321 -6.772 1.00 92.25 93 TYR A O 1
ATOM 749 N N . ASP A 1 94 ? 6.048 -0.913 -4.823 1.00 91.31 94 ASP A N 1
ATOM 750 C CA . ASP A 1 94 ? 5.924 -2.277 -4.303 1.00 91.31 94 ASP A CA 1
ATOM 751 C C . ASP A 1 94 ? 4.482 -2.709 -4.020 1.00 91.31 94 ASP A C 1
ATOM 753 O O . ASP A 1 94 ? 4.189 -3.900 -4.047 1.00 91.31 94 ASP A O 1
ATOM 757 N N . THR A 1 95 ? 3.577 -1.777 -3.717 1.00 92.69 95 THR A N 1
ATOM 758 C CA . THR A 1 95 ? 2.192 -2.098 -3.332 1.00 92.69 95 THR A CA 1
ATOM 759 C C . THR A 1 95 ? 1.218 -1.916 -4.490 1.00 92.69 95 THR A C 1
ATOM 761 O O . THR A 1 95 ? 0.460 -2.834 -4.799 1.00 92.69 95 THR A O 1
ATOM 764 N N . TYR A 1 96 ? 1.244 -0.774 -5.182 1.00 94.38 96 TYR A N 1
ATOM 765 C CA . TYR A 1 96 ? 0.318 -0.498 -6.281 1.00 94.38 96 TYR A CA 1
ATOM 766 C C . TYR A 1 96 ? 0.632 -1.336 -7.521 1.00 94.38 96 TYR A C 1
ATOM 768 O O . TYR A 1 96 ? -0.272 -1.992 -8.035 1.00 94.38 96 TYR A O 1
ATOM 776 N N . TYR A 1 97 ? 1.884 -1.370 -7.996 1.00 94.06 97 TYR A N 1
ATOM 777 C CA . TYR A 1 97 ? 2.201 -2.107 -9.229 1.00 94.06 97 TYR A CA 1
ATOM 778 C C . TYR A 1 97 ? 2.115 -3.612 -9.023 1.00 94.06 97 TYR A C 1
ATOM 780 O O . TYR A 1 97 ? 1.579 -4.310 -9.886 1.00 94.06 97 TYR A O 1
ATOM 788 N N . ALA A 1 98 ? 2.588 -4.100 -7.873 1.00 93.81 98 ALA A N 1
ATOM 789 C CA . ALA A 1 98 ? 2.462 -5.509 -7.531 1.00 93.81 98 ALA A CA 1
ATOM 790 C C . ALA A 1 98 ? 0.994 -5.952 -7.509 1.00 93.81 98 ALA A C 1
ATOM 792 O O . ALA A 1 98 ? 0.686 -7.001 -8.063 1.00 93.81 98 ALA A O 1
ATOM 793 N N . ALA A 1 99 ? 0.085 -5.150 -6.936 1.00 95.56 99 ALA A N 1
ATOM 794 C CA . ALA A 1 99 ? -1.341 -5.471 -6.913 1.00 95.56 99 ALA A CA 1
ATOM 795 C C . ALA A 1 99 ? -1.998 -5.343 -8.294 1.00 95.56 99 ALA A C 1
ATOM 797 O O . ALA A 1 99 ? -2.698 -6.254 -8.737 1.00 95.56 99 ALA A O 1
ATOM 798 N N . ARG A 1 100 ? -1.775 -4.216 -8.984 1.00 95.94 100 ARG A N 1
ATOM 799 C CA . ARG A 1 100 ? -2.414 -3.893 -10.270 1.00 95.94 100 ARG A CA 1
ATOM 800 C C . ARG A 1 100 ? -2.134 -4.939 -11.336 1.00 95.94 100 ARG A C 1
ATOM 802 O O . ARG A 1 100 ? -3.060 -5.356 -12.028 1.00 95.94 100 ARG A O 1
ATOM 809 N N . TYR A 1 101 ? -0.877 -5.360 -11.433 1.00 96.75 101 TYR A N 1
ATOM 810 C CA . TYR A 1 101 ? -0.400 -6.287 -12.457 1.00 96.75 101 TYR A CA 1
ATOM 811 C C . TYR A 1 101 ? -0.137 -7.685 -11.894 1.00 96.75 101 TYR A C 1
ATOM 813 O O . TYR A 1 101 ? 0.627 -8.451 -12.474 1.00 96.75 101 TYR A O 1
ATOM 821 N N . PHE A 1 102 ? -0.740 -8.031 -10.749 1.00 96.62 102 PHE A N 1
ATOM 822 C CA . PHE A 1 102 ? -0.459 -9.287 -10.051 1.00 96.62 102 PHE A CA 1
ATOM 823 C C . PHE A 1 102 ? -0.705 -10.526 -10.920 1.00 96.62 102 PHE A C 1
ATOM 825 O O . PHE A 1 102 ? 0.026 -11.509 -10.817 1.00 96.62 102 PHE A O 1
ATOM 832 N N . VAL A 1 103 ? -1.726 -10.489 -11.782 1.00 96.56 103 VAL A N 1
ATOM 833 C CA . VAL A 1 103 ? -2.059 -11.608 -12.678 1.00 96.56 103 VAL A CA 1
ATOM 834 C C . VAL A 1 103 ? -0.925 -11.855 -13.674 1.00 96.56 103 VAL A C 1
ATOM 836 O O . VAL A 1 103 ? -0.594 -13.003 -13.966 1.00 96.56 103 VAL A O 1
ATOM 839 N N . GLU A 1 104 ? -0.308 -10.786 -14.164 1.00 97.56 104 GLU A N 1
ATOM 840 C CA . GLU A 1 104 ? 0.756 -10.836 -15.150 1.00 97.56 104 GLU A CA 1
ATOM 841 C C . GLU A 1 104 ? 2.130 -11.089 -14.505 1.00 97.56 104 GLU A C 1
ATOM 843 O O . GLU A 1 104 ? 2.848 -12.010 -14.900 1.00 97.56 104 GLU A O 1
ATOM 848 N N . VAL A 1 105 ? 2.499 -10.323 -13.475 1.00 96.38 105 VAL A N 1
ATOM 849 C CA . VAL A 1 105 ? 3.854 -10.361 -12.891 1.00 96.38 105 VAL A CA 1
ATOM 850 C C . VAL A 1 105 ? 3.992 -11.348 -11.729 1.00 96.38 105 VAL A C 1
ATOM 852 O O . VAL A 1 105 ? 5.094 -11.816 -11.442 1.00 96.38 105 VAL A O 1
ATOM 855 N N . GLY A 1 106 ? 2.895 -11.715 -11.064 1.00 95.38 106 GLY A N 1
ATOM 856 C CA . GLY A 1 106 ? 2.919 -12.538 -9.854 1.00 95.38 106 GLY A CA 1
ATOM 857 C C . GLY A 1 106 ? 3.757 -11.929 -8.723 1.00 95.38 106 GLY A C 1
ATOM 858 O O . GLY A 1 106 ? 4.014 -10.730 -8.680 1.00 95.38 106 GLY A O 1
ATOM 859 N N . TYR A 1 107 ? 4.221 -12.769 -7.796 1.00 94.06 107 TYR A N 1
ATOM 860 C CA . TYR A 1 107 ? 5.057 -12.323 -6.671 1.00 94.06 107 TYR A CA 1
ATOM 861 C C . TYR A 1 107 ? 6.492 -11.966 -7.059 1.00 94.06 107 TYR A C 1
ATOM 863 O O . TYR A 1 107 ? 7.171 -11.259 -6.318 1.00 94.06 107 TYR A O 1
ATOM 871 N N . THR A 1 108 ? 6.969 -12.483 -8.189 1.00 95.19 108 THR A N 1
ATOM 872 C CA . THR A 1 108 ? 8.400 -12.501 -8.498 1.00 95.19 108 THR A CA 1
ATOM 873 C C . THR A 1 108 ? 8.772 -11.706 -9.741 1.00 95.19 108 THR A C 1
ATOM 875 O O . THR A 1 108 ? 9.943 -11.403 -9.946 1.00 95.19 108 THR A O 1
ATOM 878 N N . GLY A 1 109 ? 7.797 -11.355 -10.578 1.00 95.62 109 GLY A N 1
ATOM 879 C CA . GLY A 1 109 ? 8.071 -10.799 -11.896 1.00 95.62 109 GLY A CA 1
ATOM 880 C C . GLY A 1 109 ? 8.199 -9.296 -11.964 1.00 95.62 109 GLY A C 1
ATOM 881 O O . GLY A 1 109 ? 8.632 -8.801 -13.001 1.00 95.62 109 GLY A O 1
ATOM 882 N N . LEU A 1 110 ? 7.845 -8.559 -10.908 1.00 96.00 110 LEU A N 1
ATOM 883 C CA . LEU A 1 110 ? 7.760 -7.100 -10.981 1.00 96.00 110 LEU A CA 1
ATOM 884 C C . LEU A 1 110 ? 9.092 -6.470 -11.420 1.00 96.00 110 LEU A C 1
ATOM 886 O O . LEU A 1 110 ? 9.112 -5.678 -12.354 1.00 96.00 110 LEU A O 1
ATOM 890 N N . HIS A 1 111 ? 10.219 -6.867 -10.823 1.00 95.75 111 HIS A N 1
ATOM 891 C CA . HIS A 1 111 ? 11.527 -6.283 -11.147 1.00 95.75 111 HIS A CA 1
ATOM 892 C C . HIS A 1 111 ? 12.005 -6.614 -12.563 1.00 95.75 111 HIS A C 1
ATOM 894 O O . HIS A 1 111 ? 12.437 -5.716 -13.285 1.00 95.75 111 HIS A O 1
ATOM 900 N N . SER A 1 112 ? 11.897 -7.876 -12.980 1.00 96.75 112 SER A N 1
ATOM 901 C CA . SER A 1 112 ? 12.290 -8.317 -14.323 1.00 96.75 112 SER A CA 1
ATOM 902 C C . SER A 1 112 ? 11.397 -7.695 -15.403 1.00 96.75 112 SER A C 1
ATOM 904 O O . SER A 1 112 ? 11.882 -7.226 -16.432 1.00 96.75 112 SER A O 1
ATOM 906 N N . THR A 1 113 ? 10.095 -7.572 -15.129 1.00 96.94 113 THR A N 1
ATOM 907 C CA . THR A 1 113 ? 9.134 -6.900 -16.017 1.00 96.94 113 THR A CA 1
ATOM 908 C C . THR A 1 113 ? 9.435 -5.404 -16.135 1.00 96.94 113 THR A C 1
ATOM 910 O O . THR A 1 113 ? 9.460 -4.874 -17.245 1.00 96.94 113 THR A O 1
ATOM 913 N N . THR A 1 114 ? 9.746 -4.724 -15.026 1.00 96.12 114 THR A N 1
ATOM 914 C CA . THR A 1 114 ? 10.170 -3.314 -15.037 1.00 96.12 114 THR A CA 1
ATOM 915 C C . THR A 1 114 ? 11.492 -3.129 -15.782 1.00 96.12 114 THR A C 1
ATOM 917 O O . THR A 1 114 ? 11.608 -2.196 -16.570 1.00 96.12 114 THR A O 1
ATOM 920 N N . ALA A 1 115 ? 12.475 -4.019 -15.601 1.00 95.81 115 ALA A N 1
ATOM 921 C CA . ALA A 1 115 ? 13.743 -3.967 -16.332 1.00 95.81 115 ALA A CA 1
ATOM 922 C C . ALA A 1 115 ? 13.547 -4.138 -17.847 1.00 95.81 115 ALA A C 1
ATOM 924 O O . ALA A 1 115 ? 14.179 -3.432 -18.638 1.00 95.81 115 ALA A O 1
ATOM 925 N N . TYR A 1 116 ? 12.647 -5.037 -18.256 1.00 96.81 116 TYR A N 1
ATOM 926 C CA . TYR A 1 116 ? 12.284 -5.196 -19.659 1.00 96.81 116 TYR A CA 1
ATOM 927 C C . TYR A 1 116 ? 11.547 -3.966 -20.200 1.00 96.81 116 TYR A C 1
ATOM 929 O O . TYR A 1 116 ? 11.977 -3.419 -21.214 1.00 96.81 116 TYR A O 1
ATOM 937 N N . ALA A 1 117 ? 10.519 -3.465 -19.506 1.00 95.25 117 ALA A N 1
ATOM 938 C CA . ALA A 1 117 ? 9.820 -2.236 -19.887 1.00 95.25 117 ALA A CA 1
ATOM 939 C C . ALA A 1 117 ? 10.803 -1.070 -20.055 1.00 95.25 117 ALA A C 1
ATOM 941 O O . ALA A 1 117 ? 10.811 -0.422 -21.099 1.00 95.25 117 ALA A O 1
ATOM 942 N N . ASP A 1 118 ? 11.703 -0.879 -19.088 1.00 92.56 118 ASP A N 1
ATOM 943 C CA . ASP A 1 118 ? 12.760 0.130 -19.116 1.00 92.56 118 ASP A CA 1
ATOM 944 C C . ASP A 1 118 ? 13.620 0.047 -20.387 1.00 92.56 118 ASP A C 1
ATOM 946 O O . ASP A 1 118 ? 13.858 1.058 -21.052 1.00 92.56 118 ASP A O 1
ATOM 950 N N . SER A 1 119 ? 14.018 -1.170 -20.777 1.00 93.50 119 SER A N 1
ATOM 951 C CA . SER A 1 119 ? 14.846 -1.414 -21.966 1.00 93.50 119 SER A CA 1
ATOM 952 C C . SER A 1 119 ? 14.184 -0.997 -23.287 1.00 93.50 119 SER A C 1
ATOM 954 O O . SER A 1 119 ? 14.884 -0.732 -24.262 1.00 93.50 119 SER A O 1
ATOM 956 N N . THR A 1 120 ? 12.852 -0.879 -23.317 1.00 91.12 120 THR A N 1
ATOM 957 C CA . THR A 1 120 ? 12.089 -0.479 -24.514 1.00 91.12 120 THR A CA 1
ATOM 958 C C . THR A 1 120 ? 11.906 1.035 -24.654 1.00 91.12 120 THR A C 1
ATOM 960 O O . THR A 1 120 ? 11.520 1.509 -25.718 1.00 91.12 120 THR A O 1
ATOM 963 N N . THR A 1 121 ? 12.216 1.818 -23.614 1.00 81.00 121 THR A N 1
ATOM 964 C CA . THR A 1 121 ? 11.916 3.264 -23.574 1.00 81.00 121 THR A CA 1
ATOM 965 C C . THR A 1 121 ? 12.947 4.151 -24.284 1.00 81.00 121 THR A C 1
ATOM 967 O O . THR A 1 121 ? 12.787 5.370 -24.327 1.00 81.00 121 THR A O 1
ATOM 970 N N . GLY A 1 122 ? 14.033 3.578 -24.816 1.00 77.94 122 GLY A N 1
ATOM 971 C CA . GLY A 1 122 ? 15.112 4.310 -25.499 1.00 77.94 122 GLY A CA 1
ATOM 972 C C . GLY A 1 122 ? 16.003 5.174 -24.589 1.00 77.94 122 GLY A C 1
ATOM 973 O O . GLY A 1 122 ? 17.062 5.618 -25.025 1.00 77.94 122 GLY A O 1
ATOM 974 N N . ALA A 1 123 ? 15.625 5.387 -23.324 1.00 77.81 123 ALA A N 1
ATOM 975 C CA . ALA A 1 123 ? 16.405 6.128 -22.336 1.00 77.81 123 ALA A CA 1
ATOM 976 C C . ALA A 1 123 ? 16.253 5.477 -20.946 1.00 77.81 123 ALA A C 1
ATOM 978 O O . ALA A 1 123 ? 15.286 5.806 -20.249 1.00 77.81 123 ALA A O 1
ATOM 979 N N . PRO A 1 124 ? 17.186 4.590 -20.538 1.00 78.75 124 PRO A N 1
ATOM 980 C CA . PRO A 1 124 ? 17.013 3.725 -19.375 1.00 78.75 124 PRO A CA 1
ATOM 981 C C . PRO A 1 124 ? 16.902 4.516 -18.064 1.00 78.75 124 PRO A C 1
ATOM 983 O O . PRO A 1 124 ? 17.764 5.327 -17.727 1.00 78.75 124 PRO A O 1
ATOM 986 N N . LEU A 1 125 ? 15.836 4.242 -17.321 1.00 77.50 125 LEU A N 1
ATOM 987 C CA . LEU A 1 125 ? 15.543 4.650 -15.949 1.00 77.50 125 LEU A CA 1
ATOM 988 C C . LEU A 1 125 ? 16.386 3.887 -14.940 1.00 77.50 125 LEU A C 1
ATOM 990 O O . LEU A 1 125 ? 16.778 4.443 -13.913 1.00 77.50 125 LEU A O 1
ATOM 994 N N . ILE A 1 126 ? 16.639 2.609 -15.227 1.00 83.50 126 ILE A N 1
ATOM 995 C CA . ILE A 1 126 ? 17.441 1.751 -14.370 1.00 83.50 126 ILE A CA 1
ATOM 996 C C . ILE A 1 126 ? 18.876 1.808 -14.884 1.00 83.50 126 ILE A C 1
ATOM 998 O O . ILE A 1 126 ? 19.220 1.177 -15.882 1.00 83.50 126 ILE A O 1
ATOM 1002 N N . SER A 1 127 ? 19.734 2.580 -14.229 1.00 86.12 127 SER A N 1
ATOM 1003 C CA . SER A 1 127 ? 21.154 2.684 -14.586 1.00 86.12 127 SER A CA 1
ATOM 1004 C C . SER A 1 127 ? 22.022 1.610 -13.925 1.00 86.12 127 SER A C 1
ATOM 1006 O O . SER A 1 127 ? 23.213 1.513 -14.217 1.00 86.12 127 SER A O 1
ATOM 1008 N N . THR A 1 128 ? 21.451 0.794 -13.038 1.00 87.38 128 THR A N 1
ATOM 1009 C CA . THR A 1 128 ? 22.170 -0.272 -12.336 1.00 87.38 128 THR A CA 1
ATOM 1010 C C . THR A 1 128 ? 22.437 -1.467 -13.248 1.00 87.38 128 THR A C 1
ATOM 1012 O O . THR A 1 128 ? 21.670 -1.775 -14.160 1.00 87.38 128 THR A O 1
ATOM 1015 N N . SER A 1 129 ? 23.527 -2.189 -12.980 1.00 92.50 129 SER A N 1
ATOM 1016 C CA . SER A 1 129 ? 23.885 -3.412 -13.711 1.00 92.50 129 SER A CA 1
ATOM 1017 C C . SER A 1 129 ? 23.102 -4.650 -13.262 1.00 92.50 129 SER A C 1
ATOM 1019 O O . SER A 1 129 ? 23.231 -5.703 -13.882 1.00 92.50 129 SER A O 1
ATOM 1021 N N . TYR A 1 130 ? 22.295 -4.538 -12.205 1.00 94.25 130 TYR A N 1
ATOM 1022 C CA . TYR A 1 130 ? 21.509 -5.626 -11.626 1.00 94.25 130 TYR A CA 1
ATOM 1023 C C . TYR A 1 130 ? 20.196 -5.120 -11.014 1.00 94.25 130 TYR A C 1
ATOM 1025 O O . TYR A 1 130 ? 20.066 -3.929 -10.702 1.00 94.25 130 TYR A O 1
ATOM 1033 N N . VAL A 1 131 ? 19.260 -6.045 -10.802 1.00 94.44 131 VAL A N 1
ATOM 1034 C CA . VAL A 1 131 ? 18.013 -5.880 -10.034 1.00 94.44 131 VAL A CA 1
ATOM 1035 C C . VAL A 1 131 ? 17.931 -6.963 -8.954 1.00 94.44 131 VAL A C 1
ATOM 1037 O O . VAL A 1 131 ? 18.613 -7.983 -9.049 1.00 94.44 131 VAL A O 1
ATOM 1040 N N . ARG A 1 132 ? 17.120 -6.779 -7.907 1.00 94.19 132 ARG A N 1
ATOM 1041 C CA . ARG A 1 132 ? 16.899 -7.846 -6.918 1.00 94.19 132 ARG A CA 1
ATOM 1042 C C . ARG A 1 132 ? 16.124 -8.997 -7.553 1.00 94.19 132 ARG A C 1
ATOM 1044 O O . ARG A 1 132 ? 15.101 -8.761 -8.194 1.00 94.19 132 ARG A O 1
ATOM 1051 N N . ASN A 1 133 ? 16.575 -10.224 -7.305 1.00 93.69 133 ASN A N 1
ATOM 1052 C CA . ASN A 1 133 ? 15.835 -11.427 -7.654 1.00 93.69 133 ASN A CA 1
ATOM 1053 C C . ASN A 1 133 ? 14.695 -11.635 -6.654 1.00 93.69 133 ASN A C 1
ATOM 1055 O O . ASN A 1 133 ? 14.947 -11.860 -5.474 1.00 93.69 133 ASN A O 1
ATOM 1059 N N . LEU A 1 134 ? 13.444 -11.587 -7.102 1.00 91.44 134 LEU A N 1
ATOM 1060 C CA . LEU A 1 134 ? 12.308 -11.798 -6.204 1.00 91.44 134 LEU A CA 1
ATOM 1061 C C . LEU A 1 134 ? 11.949 -13.277 -6.010 1.00 91.44 134 LEU A C 1
ATOM 1063 O O . LEU A 1 134 ? 11.243 -13.603 -5.060 1.00 91.44 134 LEU A O 1
ATOM 1067 N N . GLN A 1 135 ? 12.445 -14.178 -6.865 1.00 90.56 135 GLN A N 1
ATOM 1068 C CA . GLN A 1 135 ? 12.291 -15.624 -6.667 1.00 90.56 135 GLN A CA 1
ATOM 1069 C C . GLN A 1 135 ? 13.181 -16.122 -5.523 1.00 90.56 135 GLN A C 1
ATOM 1071 O O . GLN A 1 135 ? 12.777 -16.978 -4.740 1.00 90.56 135 GLN A O 1
ATOM 1076 N N . VAL A 1 136 ? 14.389 -15.557 -5.418 1.00 89.12 136 VAL A N 1
ATOM 1077 C CA . VAL A 1 136 ? 15.352 -15.831 -4.345 1.00 89.12 136 VAL A CA 1
ATOM 1078 C C . VAL A 1 136 ? 15.778 -14.486 -3.740 1.00 89.12 136 VAL A C 1
ATOM 1080 O O . VAL A 1 136 ? 16.797 -13.935 -4.168 1.00 89.12 136 VAL A O 1
ATOM 1083 N N . PRO A 1 137 ? 15.010 -13.941 -2.770 1.00 75.62 137 PRO A N 1
ATOM 1084 C CA . PRO A 1 137 ? 15.113 -12.548 -2.307 1.00 75.62 137 PRO A CA 1
ATOM 1085 C C . PRO A 1 137 ? 16.491 -12.093 -1.822 1.00 75.62 137 PRO A C 1
ATOM 1087 O O . PRO A 1 137 ? 16.768 -10.894 -1.805 1.00 75.62 137 PRO A O 1
ATOM 1090 N N . GLU A 1 138 ? 17.352 -13.027 -1.421 1.00 82.50 138 GLU A N 1
ATOM 1091 C CA . GLU A 1 138 ? 18.723 -12.770 -0.963 1.00 82.50 138 GLU A CA 1
ATOM 1092 C C . GLU A 1 138 ? 19.729 -12.597 -2.115 1.00 82.50 138 GLU A C 1
ATOM 1094 O O . GLU A 1 138 ? 20.901 -12.312 -1.881 1.00 82.50 138 GLU A O 1
ATOM 1099 N N . THR A 1 139 ? 19.286 -12.751 -3.366 1.00 90.81 139 THR A N 1
ATOM 1100 C CA . THR A 1 139 ? 20.141 -12.705 -4.557 1.00 90.81 139 THR A CA 1
ATOM 1101 C C . THR A 1 139 ? 19.777 -11.553 -5.491 1.00 90.81 139 THR A C 1
ATOM 1103 O O . THR A 1 139 ? 18.726 -10.913 -5.383 1.00 90.81 139 THR A O 1
ATOM 1106 N N . VAL A 1 140 ? 20.673 -11.278 -6.435 1.00 94.25 140 VAL A N 1
ATOM 1107 C CA . VAL A 1 140 ? 20.486 -10.285 -7.495 1.00 94.25 140 VAL A CA 1
ATOM 1108 C C . VAL A 1 140 ? 20.535 -10.966 -8.856 1.00 94.25 140 VAL A C 1
ATOM 1110 O O . VAL A 1 140 ? 21.222 -11.970 -9.027 1.00 94.25 140 VAL A O 1
ATOM 1113 N N . LEU A 1 141 ? 19.819 -10.402 -9.824 1.00 95.31 141 LEU A N 1
ATOM 1114 C CA . LEU A 1 141 ? 19.888 -10.780 -11.230 1.00 95.31 141 LEU A CA 1
ATOM 1115 C C . LEU A 1 141 ? 20.649 -9.699 -11.996 1.00 95.31 141 LEU A C 1
ATOM 1117 O O . LEU A 1 141 ? 20.298 -8.519 -11.868 1.00 95.31 141 LEU A O 1
ATOM 1121 N N . PRO A 1 142 ? 21.653 -10.054 -12.817 1.00 96.88 142 PRO A N 1
ATOM 1122 C CA . PRO A 1 142 ? 22.189 -9.136 -13.813 1.00 96.88 142 PRO A CA 1
ATOM 1123 C C . PRO A 1 142 ? 21.056 -8.526 -14.648 1.00 96.88 142 PRO A C 1
ATOM 1125 O O . PRO A 1 142 ? 20.099 -9.209 -15.009 1.00 96.88 142 PRO A O 1
ATOM 1128 N N . LYS A 1 143 ? 21.148 -7.232 -14.975 1.00 95.19 143 LYS A N 1
ATOM 1129 C CA . LYS A 1 143 ? 20.076 -6.510 -15.682 1.00 95.19 143 LYS A CA 1
ATOM 1130 C C . LYS A 1 143 ? 19.734 -7.178 -17.018 1.00 95.19 143 LYS A C 1
ATOM 1132 O O . LYS A 1 143 ? 18.566 -7.231 -17.382 1.00 95.19 143 LYS A O 1
ATOM 1137 N N . ALA A 1 144 ? 20.735 -7.700 -17.730 1.00 96.50 144 ALA A N 1
ATOM 1138 C CA . ALA A 1 144 ? 20.528 -8.430 -18.981 1.00 96.50 144 ALA A CA 1
ATOM 1139 C C . ALA A 1 144 ? 19.658 -9.683 -18.781 1.00 96.50 144 ALA A C 1
ATOM 1141 O O . ALA A 1 144 ? 18.716 -9.895 -19.540 1.00 96.50 144 ALA A O 1
ATOM 1142 N N . ASP A 1 145 ? 19.914 -10.449 -17.720 1.00 97.69 145 ASP A N 1
ATOM 1143 C CA . ASP A 1 145 ? 19.145 -11.653 -17.397 1.00 97.69 145 ASP A CA 1
ATOM 1144 C C . ASP A 1 145 ? 17.720 -11.292 -16.970 1.00 97.69 145 ASP A C 1
ATOM 1146 O O . ASP A 1 145 ? 16.762 -11.915 -17.417 1.00 97.69 145 ASP A O 1
ATOM 1150 N N . ALA A 1 146 ? 17.555 -10.221 -16.189 1.00 97.12 146 ALA A N 1
ATOM 1151 C CA . ALA A 1 146 ? 16.240 -9.708 -15.812 1.00 97.12 146 ALA A CA 1
ATOM 1152 C C . ALA A 1 146 ? 15.423 -9.218 -17.025 1.00 97.12 146 ALA A C 1
ATOM 1154 O O . ALA A 1 146 ? 14.214 -9.422 -17.077 1.00 97.12 146 ALA A O 1
ATOM 1155 N N . ILE A 1 147 ? 16.070 -8.607 -18.027 1.00 97.44 147 ILE A N 1
ATOM 1156 C CA . ILE A 1 147 ? 15.434 -8.223 -19.300 1.00 97.44 147 ILE A CA 1
ATOM 1157 C C . ILE A 1 147 ? 14.963 -9.466 -20.065 1.00 97.44 147 ILE A C 1
ATOM 1159 O O . ILE A 1 147 ? 13.845 -9.474 -20.585 1.00 97.44 147 ILE A O 1
ATOM 1163 N N . ILE A 1 148 ? 15.797 -10.508 -20.133 1.00 9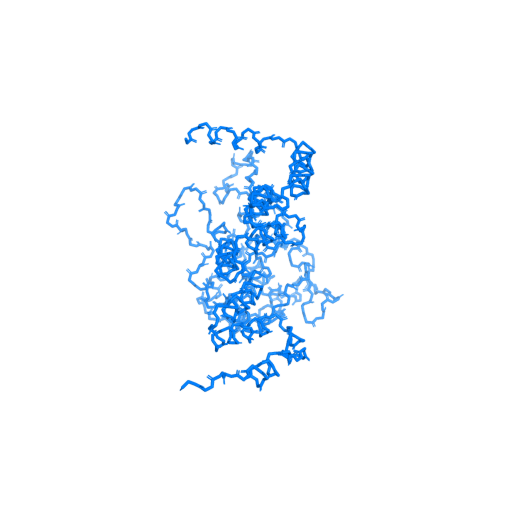8.12 148 ILE A N 1
ATOM 1164 C CA . ILE A 1 148 ? 15.450 -11.781 -20.780 1.00 98.12 148 ILE A CA 1
ATOM 1165 C C . ILE A 1 148 ? 14.263 -12.425 -20.056 1.00 98.12 148 ILE A C 1
ATOM 1167 O O . ILE A 1 148 ? 13.276 -12.764 -20.703 1.00 98.12 148 ILE A O 1
ATOM 1171 N N . GLU A 1 149 ? 14.303 -12.507 -18.723 1.00 97.94 149 GLU A N 1
ATOM 1172 C CA . GLU A 1 149 ? 13.213 -13.052 -17.906 1.00 97.94 149 GLU A CA 1
ATOM 1173 C C . GLU A 1 149 ? 11.909 -12.254 -18.094 1.00 97.94 149 GLU A C 1
ATOM 1175 O O . GLU A 1 149 ? 10.848 -12.832 -18.328 1.00 97.94 149 GLU A O 1
ATOM 1180 N N . GLY A 1 150 ? 11.988 -10.918 -18.063 1.00 97.88 150 GLY A N 1
ATOM 1181 C CA . GLY A 1 150 ? 10.869 -10.013 -18.335 1.00 97.88 150 GLY A CA 1
ATOM 1182 C C . GLY A 1 150 ? 10.204 -10.286 -19.683 1.00 97.88 150 GLY A C 1
ATOM 1183 O O . GLY A 1 150 ? 8.980 -10.394 -19.759 1.00 97.88 150 GLY A O 1
ATOM 1184 N N . ARG A 1 151 ? 11.011 -10.459 -20.734 1.00 98.25 151 ARG A N 1
ATOM 1185 C CA . ARG A 1 151 ? 10.548 -10.717 -22.103 1.00 98.25 151 ARG A CA 1
ATOM 1186 C C . ARG A 1 151 ? 9.998 -12.129 -22.301 1.00 98.25 151 ARG A C 1
ATOM 1188 O O . ARG A 1 151 ? 9.012 -12.298 -23.008 1.00 98.25 151 ARG A O 1
ATOM 1195 N N . GLU A 1 152 ? 10.660 -13.143 -21.760 1.00 98.25 152 GLU A N 1
ATOM 1196 C CA . GLU A 1 152 ? 10.372 -14.543 -22.098 1.00 98.25 152 GLU A CA 1
ATOM 1197 C C . GLU A 1 152 ? 9.363 -15.188 -21.147 1.00 98.25 152 GLU A C 1
ATOM 1199 O O . GLU A 1 152 ? 8.600 -16.054 -21.569 1.00 98.25 152 GLU A O 1
ATOM 1204 N N . ILE A 1 153 ? 9.315 -14.753 -19.883 1.00 97.69 153 ILE A N 1
ATOM 1205 C CA . ILE A 1 153 ? 8.453 -15.359 -18.858 1.00 97.69 153 ILE A CA 1
ATOM 1206 C C . ILE A 1 153 ? 7.212 -14.511 -18.582 1.00 97.69 153 ILE A C 1
ATOM 1208 O O . ILE A 1 153 ? 6.106 -15.056 -18.503 1.00 97.69 153 ILE A O 1
ATOM 1212 N N . TYR A 1 154 ? 7.379 -13.198 -18.401 1.00 98.00 154 TYR A N 1
ATOM 1213 C CA . TYR A 1 154 ? 6.290 -12.341 -17.919 1.00 98.00 154 TYR A CA 1
ATOM 1214 C C . TYR A 1 154 ? 5.526 -11.648 -19.044 1.00 98.00 154 TYR A C 1
ATOM 1216 O O . TYR A 1 154 ? 4.299 -11.674 -19.014 1.00 98.00 154 TYR A O 1
ATOM 1224 N N . LEU A 1 155 ? 6.200 -11.111 -20.069 1.00 98.06 155 LEU A N 1
ATOM 1225 C CA . LEU A 1 155 ? 5.533 -10.469 -21.211 1.00 98.06 155 LEU A CA 1
ATOM 1226 C C . LEU A 1 155 ? 4.435 -11.342 -21.854 1.00 98.06 155 LEU A C 1
ATOM 1228 O O . LEU A 1 155 ? 3.363 -10.798 -22.105 1.00 98.06 155 LEU A O 1
ATOM 1232 N N . PRO A 1 156 ? 4.603 -12.669 -22.059 1.00 98.44 156 PRO A N 1
ATOM 1233 C CA . PRO A 1 156 ? 3.547 -13.500 -22.649 1.00 98.44 156 PRO A CA 1
ATOM 1234 C C . PRO A 1 156 ? 2.255 -13.583 -21.821 1.00 98.44 156 PRO A C 1
ATOM 1236 O O . PRO A 1 156 ? 1.239 -14.057 -22.323 1.00 98.44 156 PRO A O 1
ATOM 1239 N N . ARG A 1 157 ? 2.283 -13.162 -20.550 1.00 98.06 157 ARG A N 1
ATOM 1240 C CA . ARG A 1 157 ? 1.111 -13.118 -19.660 1.00 98.06 157 ARG A CA 1
ATOM 1241 C C . ARG A 1 157 ? 0.335 -11.811 -19.784 1.00 98.06 157 ARG A C 1
ATOM 1243 O O . ARG A 1 157 ? -0.817 -11.753 -19.362 1.00 98.06 157 ARG A O 1
ATOM 1250 N N . PHE A 1 158 ? 0.955 -10.769 -20.334 1.00 98.44 158 PHE A N 1
ATOM 1251 C CA . PHE A 1 158 ? 0.294 -9.495 -20.561 1.00 98.44 158 PHE A CA 1
ATOM 1252 C C . PHE A 1 158 ? -0.592 -9.561 -21.803 1.00 98.44 158 PHE A C 1
ATOM 1254 O O . PHE A 1 158 ? -0.202 -10.070 -22.853 1.00 98.44 158 PHE A O 1
ATOM 1261 N N . SER A 1 159 ? -1.774 -8.956 -21.703 1.00 97.62 159 SER A N 1
ATOM 1262 C CA . SER A 1 159 ? -2.469 -8.484 -22.899 1.00 97.62 159 SER A CA 1
ATOM 1263 C C . SER A 1 159 ? -1.722 -7.282 -23.487 1.00 97.62 159 SER A C 1
ATOM 1265 O O . SER A 1 159 ? -1.030 -6.565 -22.760 1.00 97.62 159 SER A O 1
ATOM 1267 N N . GLU A 1 160 ? -1.892 -7.021 -24.784 1.00 97.38 160 GLU A N 1
ATOM 1268 C CA . GLU A 1 160 ? -1.305 -5.840 -25.434 1.00 97.38 160 GLU A CA 1
ATOM 1269 C C . GLU A 1 160 ? -1.687 -4.542 -24.701 1.00 97.38 160 GLU A C 1
ATOM 1271 O O . GLU A 1 160 ? -0.837 -3.693 -24.434 1.00 97.38 160 GLU A O 1
ATOM 1276 N N . GLU A 1 161 ? -2.950 -4.434 -24.280 1.00 95.81 161 GLU A N 1
ATOM 1277 C CA . GLU A 1 161 ? -3.452 -3.281 -23.534 1.00 95.81 161 GLU A CA 1
ATOM 1278 C C . GLU A 1 161 ? -2.849 -3.185 -22.123 1.00 95.81 161 GLU A C 1
ATOM 1280 O O . GLU A 1 161 ? -2.393 -2.109 -21.732 1.00 95.81 161 GLU A O 1
ATOM 1285 N N . SER A 1 162 ? -2.774 -4.291 -21.370 1.00 96.00 162 SER A N 1
ATOM 1286 C CA . SER A 1 162 ? -2.124 -4.305 -20.047 1.00 96.00 162 SER A CA 1
ATOM 1287 C C . SER A 1 162 ? -0.650 -3.902 -20.152 1.00 96.00 162 SER A C 1
ATOM 1289 O O . SER A 1 162 ? -0.157 -3.149 -19.315 1.00 96.00 162 SER A O 1
ATOM 1291 N N . TRP A 1 163 ? 0.060 -4.382 -21.179 1.00 97.06 163 TRP A N 1
ATOM 1292 C CA . TRP A 1 163 ? 1.474 -4.066 -21.394 1.00 97.06 163 TRP A CA 1
ATOM 1293 C C . TRP A 1 163 ? 1.683 -2.590 -21.740 1.00 97.06 163 TRP A C 1
ATOM 1295 O O . TRP A 1 163 ? 2.576 -1.929 -21.201 1.00 97.06 163 TRP A O 1
ATOM 1305 N N . ARG A 1 164 ? 0.821 -2.044 -22.603 1.00 95.31 164 ARG A N 1
ATOM 1306 C CA . ARG A 1 164 ? 0.811 -0.619 -22.946 1.00 95.31 164 ARG A CA 1
ATOM 1307 C C . ARG A 1 164 ? 0.579 0.250 -21.708 1.00 95.31 164 ARG A C 1
ATOM 1309 O O . ARG A 1 164 ? 1.281 1.239 -21.523 1.00 95.31 164 ARG A O 1
ATOM 1316 N N . GLN A 1 165 ? -0.359 -0.131 -20.838 1.00 94.25 165 GLN A N 1
ATOM 1317 C CA . GLN A 1 165 ? -0.598 0.580 -19.578 1.00 94.25 165 GLN A CA 1
ATOM 1318 C C . GLN A 1 165 ? 0.597 0.473 -18.628 1.00 94.25 165 GLN A C 1
ATOM 1320 O O . GLN A 1 165 ? 1.048 1.492 -18.113 1.00 94.25 165 GLN A O 1
ATOM 1325 N N . PHE A 1 166 ? 1.155 -0.729 -18.450 1.00 95.31 166 PHE A N 1
ATOM 1326 C CA . PHE A 1 166 ? 2.319 -0.950 -17.592 1.00 95.31 166 PHE A CA 1
ATOM 1327 C C . PHE A 1 166 ? 3.502 -0.074 -18.016 1.00 95.31 166 PHE A C 1
ATOM 1329 O O . PHE A 1 166 ? 4.045 0.680 -17.213 1.00 95.31 166 PHE A O 1
ATOM 1336 N N . THR A 1 167 ? 3.868 -0.112 -19.298 1.00 93.81 167 THR A N 1
ATOM 1337 C CA . THR A 1 167 ? 4.977 0.687 -19.845 1.00 93.81 167 THR A CA 1
ATOM 1338 C C . THR A 1 167 ? 4.717 2.192 -19.746 1.00 93.81 167 THR A C 1
ATOM 1340 O O . THR A 1 167 ? 5.627 2.943 -19.388 1.00 93.81 167 THR A O 1
ATOM 1343 N N . GLN A 1 168 ? 3.481 2.643 -19.988 1.00 91.75 168 GLN A N 1
ATOM 1344 C CA . GLN A 1 168 ? 3.086 4.044 -19.817 1.00 91.75 168 GLN A CA 1
ATOM 1345 C C . GLN A 1 168 ? 3.199 4.501 -18.354 1.00 91.75 168 GLN A C 1
ATOM 1347 O O . GLN A 1 168 ? 3.716 5.587 -18.091 1.00 91.75 168 GLN A O 1
ATOM 1352 N N . GLU A 1 169 ? 2.751 3.686 -17.401 1.00 91.06 169 GLU A N 1
ATOM 1353 C CA . GLU A 1 169 ? 2.814 3.991 -15.970 1.00 91.06 169 GLU A CA 1
ATOM 1354 C C . GLU A 1 169 ? 4.265 3.981 -15.440 1.00 91.06 169 GLU A C 1
ATOM 1356 O O . GLU A 1 169 ? 4.658 4.905 -14.723 1.00 91.06 169 GLU A O 1
ATOM 1361 N N . ILE A 1 170 ? 5.112 3.038 -15.877 1.00 90.12 170 ILE A N 1
ATOM 1362 C CA . ILE A 1 170 ? 6.566 3.073 -15.612 1.00 90.12 170 ILE A CA 1
ATOM 1363 C C . ILE A 1 170 ? 7.200 4.349 -16.197 1.00 90.12 170 ILE A C 1
ATOM 1365 O O . ILE A 1 170 ? 8.033 4.995 -15.556 1.00 90.12 170 ILE A O 1
ATOM 1369 N N . GLY A 1 171 ? 6.774 4.763 -17.393 1.00 87.19 171 GLY A N 1
ATOM 1370 C CA . GLY A 1 171 ? 7.181 6.030 -17.997 1.00 87.19 171 GLY A CA 1
ATOM 1371 C C . GLY A 1 171 ? 6.727 7.258 -17.199 1.00 87.19 171 GLY A C 1
ATOM 1372 O O . GLY A 1 171 ? 7.467 8.234 -17.112 1.00 87.19 171 GLY A O 1
ATOM 1373 N N . TYR A 1 172 ? 5.551 7.214 -16.574 1.00 85.56 172 TYR A N 1
ATOM 1374 C CA . TYR A 1 172 ? 5.047 8.281 -15.705 1.00 85.56 172 TYR A CA 1
ATOM 1375 C C . TYR A 1 172 ? 5.833 8.373 -14.387 1.00 85.56 172 TYR A C 1
ATOM 1377 O O . TYR A 1 172 ? 6.210 9.462 -13.957 1.00 85.56 172 TYR A O 1
ATOM 1385 N N . LEU A 1 173 ? 6.192 7.232 -13.793 1.00 80.94 173 LEU A N 1
ATOM 1386 C CA . LEU A 1 173 ? 7.049 7.147 -12.604 1.00 80.94 173 LEU A CA 1
ATOM 1387 C C . LEU A 1 173 ? 8.405 7.852 -12.766 1.00 80.94 173 LEU A C 1
ATOM 1389 O O . LEU A 1 173 ? 8.926 8.430 -11.805 1.00 80.94 173 LEU A O 1
ATOM 1393 N N . ARG A 1 174 ? 8.956 7.856 -13.986 1.00 78.19 174 ARG A N 1
ATOM 1394 C CA . ARG A 1 174 ? 10.153 8.638 -14.341 1.00 78.19 174 ARG A CA 1
ATOM 1395 C C . ARG A 1 174 ? 9.987 10.122 -14.034 1.00 78.19 174 ARG A C 1
ATOM 1397 O O . ARG A 1 174 ? 10.948 10.766 -13.632 1.00 78.19 174 ARG A O 1
ATOM 1404 N N . GLN A 1 175 ? 8.809 10.665 -14.324 1.00 79.88 175 GLN A N 1
ATOM 1405 C CA . GLN A 1 175 ? 8.569 12.106 -14.347 1.00 79.88 175 GLN A CA 1
ATOM 1406 C C . GLN A 1 175 ? 8.339 12.665 -12.943 1.00 79.88 175 GLN A C 1
ATOM 1408 O O . GLN A 1 175 ? 8.661 13.821 -12.691 1.00 79.88 175 GLN A O 1
ATOM 1413 N N . ILE A 1 176 ? 7.802 11.844 -12.037 1.00 78.88 176 ILE A N 1
ATOM 1414 C CA . ILE A 1 176 ? 7.342 12.297 -10.718 1.00 78.88 176 ILE A CA 1
ATOM 1415 C C . ILE A 1 176 ? 8.337 12.030 -9.582 1.00 78.88 176 ILE A C 1
ATOM 1417 O O . ILE A 1 176 ? 8.350 12.757 -8.587 1.00 78.88 176 ILE A O 1
ATOM 1421 N N . GLY A 1 177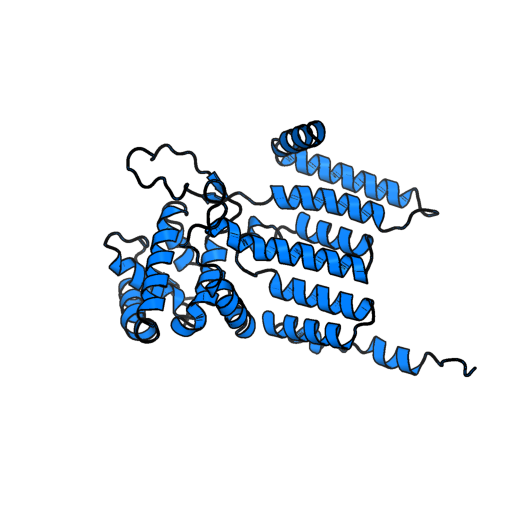 ? 9.179 11.000 -9.702 1.00 77.56 177 GLY A N 1
ATOM 1422 C CA . GLY A 1 177 ? 10.148 10.658 -8.660 1.00 77.56 177 GLY A CA 1
ATOM 1423 C C . GLY A 1 177 ? 11.518 11.316 -8.856 1.00 77.56 177 GLY A C 1
ATOM 1424 O O . GLY A 1 177 ? 11.869 11.779 -9.939 1.00 77.56 177 GLY A O 1
ATOM 1425 N N . PHE A 1 178 ? 12.324 11.346 -7.794 1.00 81.00 178 PHE A N 1
ATOM 1426 C CA . PHE A 1 178 ? 13.662 11.946 -7.819 1.00 81.00 178 PHE A CA 1
ATOM 1427 C C . PHE A 1 178 ? 14.669 11.108 -8.636 1.00 81.00 178 PHE A C 1
ATOM 1429 O O . PHE A 1 178 ? 14.590 9.882 -8.631 1.00 81.00 178 PHE A O 1
ATOM 1436 N N . PRO A 1 179 ? 15.675 11.703 -9.301 1.00 80.38 179 PRO A N 1
ATOM 1437 C CA . PRO A 1 179 ? 16.618 10.946 -10.127 1.00 80.38 179 PRO A CA 1
ATOM 1438 C C . PRO A 1 179 ? 17.238 9.740 -9.397 1.00 80.38 179 PRO A C 1
ATOM 1440 O O . PRO A 1 179 ? 17.795 9.872 -8.310 1.00 80.38 179 PRO A O 1
ATOM 1443 N N . GLY A 1 180 ? 17.137 8.551 -10.001 1.00 82.69 180 GLY A N 1
ATOM 1444 C CA . GLY A 1 180 ? 17.692 7.309 -9.453 1.00 82.69 180 GLY A CA 1
ATOM 1445 C C . GLY A 1 180 ? 16.842 6.608 -8.387 1.00 82.69 180 GLY A C 1
ATOM 1446 O O . GLY A 1 180 ? 17.265 5.567 -7.889 1.00 82.69 180 GLY A O 1
ATOM 1447 N N . TRP A 1 181 ? 15.648 7.106 -8.053 1.00 86.56 181 TRP A N 1
ATOM 1448 C CA . TRP A 1 181 ? 14.756 6.428 -7.105 1.00 86.56 181 TRP A CA 1
ATOM 1449 C C . TRP A 1 181 ? 14.369 5.016 -7.571 1.00 86.56 181 TRP A C 1
ATOM 1451 O O . TRP A 1 181 ? 14.386 4.078 -6.779 1.00 86.56 181 TRP A O 1
ATOM 1461 N N . LEU A 1 182 ? 14.097 4.834 -8.869 1.00 89.56 182 LEU A N 1
ATOM 1462 C CA . LEU A 1 182 ? 13.680 3.540 -9.411 1.00 89.56 182 LEU A CA 1
ATOM 1463 C C . LEU A 1 182 ? 14.801 2.493 -9.321 1.00 89.56 182 LEU A C 1
ATOM 1465 O O . LEU A 1 182 ? 14.507 1.327 -9.087 1.00 89.56 182 LEU A O 1
ATOM 1469 N N . ASN A 1 183 ? 16.075 2.908 -9.406 1.00 90.19 183 ASN A N 1
ATOM 1470 C CA . ASN A 1 183 ? 17.222 2.027 -9.143 1.00 90.19 183 ASN A CA 1
ATOM 1471 C C . ASN A 1 183 ? 17.151 1.429 -7.736 1.00 90.19 183 ASN A C 1
ATOM 1473 O O . ASN A 1 183 ? 17.387 0.243 -7.551 1.00 90.19 183 ASN A O 1
ATOM 1477 N N . GLN A 1 184 ? 16.810 2.259 -6.748 1.00 90.25 184 GLN A N 1
ATOM 1478 C CA . GLN A 1 184 ? 16.657 1.809 -5.370 1.00 90.25 184 GLN A CA 1
ATOM 1479 C C . GLN A 1 184 ? 15.408 0.929 -5.212 1.00 90.25 184 GLN A C 1
ATOM 1481 O O . GLN A 1 184 ? 15.456 -0.058 -4.486 1.00 90.25 184 GLN A O 1
ATOM 1486 N N . ALA A 1 185 ? 14.316 1.235 -5.921 1.00 90.88 185 ALA A N 1
ATOM 1487 C CA . ALA A 1 185 ? 13.078 0.464 -5.843 1.00 90.88 185 ALA A CA 1
ATOM 1488 C C . ALA A 1 185 ? 13.270 -0.967 -6.365 1.00 90.88 185 ALA A C 1
ATOM 1490 O O . ALA A 1 185 ? 12.938 -1.917 -5.669 1.00 90.88 185 ALA A O 1
ATOM 1491 N N . VAL A 1 186 ? 13.937 -1.146 -7.512 1.00 91.94 186 VAL A N 1
ATOM 1492 C CA . VAL A 1 186 ? 14.247 -2.488 -8.048 1.00 91.94 186 VAL A CA 1
ATOM 1493 C C . VAL A 1 186 ? 15.320 -3.246 -7.252 1.00 91.94 186 VAL A C 1
ATOM 1495 O O . VAL A 1 186 ? 15.604 -4.409 -7.542 1.00 91.94 186 VAL A O 1
ATOM 1498 N N . HIS A 1 187 ? 15.934 -2.612 -6.250 1.00 89.38 187 HIS A N 1
ATOM 1499 C CA . HIS A 1 187 ? 16.822 -3.244 -5.264 1.00 89.38 187 HIS A CA 1
ATOM 1500 C C . HIS A 1 187 ? 16.136 -3.507 -3.923 1.00 89.38 187 HIS A C 1
ATOM 1502 O O . HIS A 1 187 ? 16.683 -4.247 -3.095 1.00 89.38 187 HIS A O 1
ATOM 1508 N N . GLY A 1 188 ? 14.960 -2.919 -3.704 1.00 83.44 188 GLY A N 1
ATOM 1509 C CA . GLY A 1 188 ? 14.171 -3.056 -2.490 1.00 83.44 188 GLY A CA 1
ATOM 1510 C C . GLY A 1 188 ? 13.683 -4.484 -2.277 1.00 83.44 188 GLY A C 1
ATOM 1511 O O . GLY A 1 188 ? 13.586 -5.279 -3.213 1.00 83.44 188 GLY A O 1
ATOM 1512 N N . THR A 1 189 ? 13.416 -4.829 -1.019 1.00 76.88 189 THR A N 1
ATOM 1513 C CA . THR A 1 189 ? 12.677 -6.051 -0.695 1.00 76.88 189 THR A CA 1
ATOM 1514 C C . THR A 1 189 ? 11.200 -5.765 -0.955 1.00 76.88 189 THR A C 1
ATOM 1516 O O . THR A 1 189 ? 10.681 -4.836 -0.335 1.00 76.88 189 THR A O 1
ATOM 1519 N N . PRO A 1 190 ? 10.520 -6.528 -1.827 1.00 76.25 190 PRO A N 1
ATOM 1520 C CA . PRO A 1 190 ? 9.137 -6.239 -2.166 1.00 76.25 190 PRO A CA 1
ATOM 1521 C C . PRO A 1 190 ? 8.249 -6.418 -0.938 1.00 76.25 190 PRO A C 1
ATOM 1523 O O . PRO A 1 190 ? 8.495 -7.269 -0.075 1.00 76.25 190 PRO A O 1
ATOM 1526 N N . SER A 1 191 ? 7.169 -5.647 -0.890 1.00 74.75 191 SER A N 1
ATOM 1527 C CA . SER A 1 191 ? 6.114 -5.864 0.090 1.00 74.75 191 SER A CA 1
ATOM 1528 C C . SER A 1 191 ? 5.392 -7.177 -0.233 1.00 74.75 191 SER A C 1
ATOM 1530 O O . SER A 1 191 ? 4.636 -7.267 -1.201 1.00 74.75 191 SER A O 1
ATOM 1532 N N . ILE A 1 192 ? 5.640 -8.226 0.555 1.00 80.81 192 ILE A N 1
ATOM 1533 C CA . ILE A 1 192 ? 4.948 -9.509 0.386 1.00 80.81 192 ILE A CA 1
ATOM 1534 C C . ILE A 1 192 ? 3.559 -9.381 1.011 1.00 80.81 192 ILE A C 1
ATOM 1536 O O . ILE A 1 192 ? 3.390 -9.519 2.220 1.00 80.81 192 ILE A O 1
ATOM 1540 N N . GLN A 1 193 ? 2.566 -9.108 0.169 1.00 90.12 193 GLN A N 1
ATOM 1541 C CA . GLN A 1 193 ? 1.160 -9.051 0.566 1.00 90.12 193 GLN A CA 1
ATOM 1542 C C . GLN A 1 193 ? 0.452 -10.384 0.296 1.00 90.12 193 GLN A C 1
ATOM 1544 O O . GLN A 1 193 ? 0.856 -11.169 -0.567 1.00 90.12 193 GLN A O 1
ATOM 1549 N N . SER A 1 194 ? -0.630 -10.662 1.024 1.00 93.06 194 SER A N 1
ATOM 1550 C CA . SER A 1 194 ? -1.405 -11.893 0.815 1.00 93.06 194 SER A CA 1
ATOM 1551 C C . SER A 1 194 ? -2.038 -11.953 -0.587 1.00 93.06 194 SER A C 1
ATOM 1553 O O . SER A 1 194 ? -2.299 -10.907 -1.190 1.00 93.06 194 SER A O 1
ATOM 1555 N N . PRO A 1 195 ? -2.376 -13.151 -1.104 1.00 93.75 195 PRO A N 1
ATOM 1556 C CA . PRO A 1 195 ? -3.047 -13.268 -2.399 1.00 93.75 195 PRO A CA 1
ATOM 1557 C C . PRO A 1 195 ? -4.383 -12.519 -2.450 1.00 93.75 195 PRO A C 1
ATOM 1559 O O . PRO A 1 195 ? -4.724 -11.922 -3.470 1.00 93.75 195 PRO A O 1
ATOM 1562 N N . LEU A 1 196 ? -5.134 -12.510 -1.340 1.00 94.50 196 LEU A N 1
ATOM 1563 C CA . LEU A 1 196 ? -6.399 -11.782 -1.266 1.00 94.50 196 LEU A CA 1
ATOM 1564 C C . LEU A 1 196 ? -6.181 -10.269 -1.328 1.00 94.50 196 LEU A C 1
ATOM 1566 O O . LEU A 1 196 ? -6.930 -9.572 -2.009 1.00 94.50 196 LEU A O 1
ATOM 1570 N N . TRP A 1 197 ? -5.150 -9.768 -0.646 1.00 95.81 197 TRP A N 1
ATOM 1571 C CA . TRP A 1 197 ? -4.786 -8.358 -0.710 1.00 95.81 197 TRP A CA 1
ATOM 1572 C C . TRP A 1 197 ? -4.382 -7.964 -2.133 1.00 95.81 197 TRP A C 1
ATOM 1574 O O . TRP A 1 197 ? -4.917 -6.990 -2.658 1.00 95.81 197 TRP A O 1
ATOM 1584 N N . MET A 1 198 ? -3.536 -8.767 -2.793 1.00 95.38 198 MET A N 1
ATOM 1585 C CA . MET A 1 198 ? -3.117 -8.524 -4.179 1.00 95.38 198 MET A CA 1
ATOM 1586 C C . MET A 1 198 ? -4.315 -8.495 -5.129 1.00 95.38 198 MET A C 1
ATOM 1588 O O . MET A 1 198 ? -4.414 -7.613 -5.976 1.00 95.38 198 MET A O 1
ATOM 1592 N N . HIS A 1 199 ? -5.267 -9.416 -4.958 1.00 94.88 199 HIS A N 1
ATOM 1593 C CA . HIS A 1 199 ? -6.469 -9.456 -5.783 1.00 94.88 199 HIS A CA 1
ATOM 1594 C C . HIS A 1 199 ? -7.354 -8.219 -5.587 1.00 94.88 199 HIS A C 1
ATOM 1596 O O . HIS A 1 199 ? -7.746 -7.581 -6.564 1.00 94.88 199 HIS A O 1
ATOM 1602 N N . LEU A 1 200 ? -7.656 -7.851 -4.337 1.00 95.44 200 LEU A N 1
ATOM 1603 C CA . LEU A 1 200 ? -8.489 -6.682 -4.047 1.00 95.44 200 LEU A CA 1
ATOM 1604 C C . LEU A 1 200 ? -7.804 -5.386 -4.494 1.00 95.44 200 LEU A C 1
ATOM 1606 O O . LEU A 1 200 ? -8.438 -4.567 -5.158 1.00 95.44 200 LEU A O 1
ATOM 1610 N N . GLY A 1 201 ? -6.509 -5.232 -4.213 1.00 94.81 201 GLY A N 1
ATOM 1611 C CA . GLY A 1 201 ? -5.716 -4.107 -4.702 1.00 94.81 201 GLY A CA 1
ATOM 1612 C C . GLY A 1 201 ? -5.663 -4.057 -6.231 1.00 94.81 201 GLY A C 1
ATOM 1613 O O . GLY A 1 201 ? -5.791 -2.990 -6.821 1.00 94.81 201 GLY A O 1
ATOM 1614 N N . GLY A 1 202 ? -5.572 -5.201 -6.909 1.00 95.00 202 GLY A N 1
ATOM 1615 C CA . GLY A 1 202 ? -5.638 -5.277 -8.369 1.00 95.00 202 GLY A CA 1
ATOM 1616 C C . GLY A 1 202 ? -6.984 -4.820 -8.933 1.00 95.00 202 GLY A C 1
ATOM 1617 O O . GLY A 1 202 ? -7.039 -4.106 -9.932 1.00 95.00 202 GLY A O 1
ATOM 1618 N N . VAL A 1 203 ? -8.090 -5.175 -8.275 1.00 94.56 203 VAL A N 1
ATOM 1619 C CA . VAL A 1 203 ? -9.432 -4.723 -8.673 1.00 94.56 203 VAL A CA 1
ATOM 1620 C C . VAL A 1 203 ? -9.589 -3.217 -8.469 1.00 94.56 203 VAL A C 1
ATOM 1622 O O . VAL A 1 203 ? -10.041 -2.531 -9.382 1.00 94.56 203 VAL A O 1
ATOM 1625 N N . PHE A 1 204 ? -9.205 -2.686 -7.307 1.00 93.50 204 PHE A N 1
ATOM 1626 C CA . PHE A 1 204 ? -9.353 -1.259 -7.012 1.00 93.50 204 PHE A CA 1
ATOM 1627 C C . PHE A 1 204 ? -8.419 -0.385 -7.857 1.00 93.50 204 PHE A C 1
ATOM 1629 O O . PHE A 1 204 ? -8.839 0.666 -8.340 1.00 93.50 204 PHE A O 1
ATOM 1636 N N . SER A 1 205 ? -7.178 -0.820 -8.083 1.00 93.38 205 SER A N 1
ATOM 1637 C CA . SER A 1 205 ? -6.189 -0.058 -8.853 1.00 93.38 205 SER A CA 1
ATOM 1638 C C . SER A 1 205 ? -6.601 0.113 -10.310 1.00 93.38 205 SER A C 1
ATOM 1640 O O . SER A 1 205 ? -6.357 1.177 -10.866 1.00 93.38 205 SER A O 1
ATOM 1642 N N . LYS A 1 206 ? -7.315 -0.846 -10.918 1.00 91.31 206 LYS A N 1
ATOM 1643 C CA . LYS A 1 206 ? -7.861 -0.708 -12.285 1.00 91.31 206 LYS A CA 1
ATOM 1644 C C . LYS A 1 206 ? -8.739 0.532 -12.466 1.00 91.31 206 LYS A C 1
ATOM 1646 O O . LYS A 1 206 ? -8.712 1.128 -13.539 1.00 91.31 206 LYS A O 1
ATOM 1651 N N . TYR A 1 207 ? -9.461 0.944 -11.424 1.00 89.88 207 TYR A N 1
ATOM 1652 C CA . TYR A 1 207 ? -10.277 2.163 -11.435 1.00 89.88 207 TYR A CA 1
ATOM 1653 C C . TYR A 1 207 ? -9.476 3.436 -11.132 1.00 89.88 207 TYR A C 1
ATOM 1655 O O . TYR A 1 207 ? -10.005 4.531 -11.285 1.00 89.88 207 TYR A O 1
ATOM 1663 N N . LEU A 1 208 ? -8.216 3.297 -10.714 1.00 88.12 208 LEU A N 1
ATOM 1664 C CA . LEU A 1 208 ? -7.312 4.372 -10.312 1.00 88.12 208 LEU A CA 1
ATOM 1665 C C . LEU A 1 208 ? -5.981 4.326 -11.096 1.00 88.12 208 LEU A C 1
ATOM 1667 O O . LEU A 1 208 ? -4.932 4.192 -10.469 1.00 88.12 208 LEU A O 1
ATOM 1671 N N . PRO A 1 209 ? -5.982 4.403 -12.446 1.00 86.94 209 PRO A N 1
ATOM 1672 C CA . PRO A 1 209 ? -4.744 4.455 -13.225 1.00 86.94 209 PRO A CA 1
ATOM 1673 C C . PRO A 1 209 ? -3.881 5.662 -12.848 1.00 86.94 209 PRO A C 1
ATOM 1675 O O . PRO A 1 209 ? -4.376 6.787 -12.731 1.00 86.94 209 PRO A O 1
ATOM 1678 N N . LEU A 1 210 ? -2.574 5.426 -12.707 1.00 85.31 210 LEU A N 1
ATOM 1679 C CA . LEU A 1 210 ? -1.603 6.458 -12.336 1.00 85.31 210 LEU A CA 1
ATOM 1680 C C . LEU A 1 210 ? -1.355 7.450 -13.474 1.00 85.31 210 LEU A C 1
ATOM 1682 O O . LEU A 1 210 ? -1.086 8.618 -13.225 1.00 85.31 210 LEU A O 1
ATOM 1686 N N . SER A 1 211 ? -1.444 7.002 -14.725 1.00 77.88 211 SER A N 1
ATOM 1687 C CA . SER A 1 211 ? -1.111 7.817 -15.898 1.00 77.88 211 SER A CA 1
ATOM 1688 C C . SER A 1 211 ? -2.258 8.695 -16.409 1.00 77.88 211 SER A C 1
ATOM 1690 O O . SER A 1 211 ? -2.071 9.429 -17.379 1.00 77.88 211 SER A O 1
ATOM 1692 N N . THR A 1 212 ? -3.454 8.603 -15.822 1.00 78.19 212 THR A N 1
ATOM 1693 C CA . THR A 1 212 ? -4.623 9.385 -16.248 1.00 78.19 212 THR A CA 1
ATOM 1694 C C . THR A 1 212 ? -4.765 10.615 -15.353 1.00 78.19 212 THR A C 1
ATOM 1696 O O . THR A 1 212 ? -4.869 10.433 -14.139 1.00 78.19 212 THR A O 1
ATOM 1699 N N . PRO A 1 213 ? -4.783 11.846 -15.901 1.00 68.62 213 PRO A N 1
ATOM 1700 C CA . PRO A 1 213 ? -5.084 13.049 -15.130 1.00 68.62 213 PRO A CA 1
ATOM 1701 C C . PRO A 1 213 ? -6.468 12.927 -14.489 1.00 68.62 213 PRO A C 1
ATOM 1703 O O . PRO A 1 213 ? -7.441 12.578 -15.161 1.00 68.62 213 PRO A O 1
ATOM 1706 N N . TRP A 1 214 ? -6.553 13.173 -13.186 1.00 67.00 214 TRP A N 1
ATOM 1707 C CA . TRP A 1 214 ? -7.819 13.155 -12.456 1.00 67.00 214 TRP A CA 1
ATOM 1708 C C . TRP A 1 214 ? -8.436 14.551 -12.384 1.00 67.00 214 TRP A C 1
ATOM 1710 O O . TRP A 1 214 ? -7.768 15.554 -12.600 1.00 67.00 214 TRP A O 1
ATOM 1720 N N . VAL A 1 215 ? -9.723 14.592 -12.023 1.00 57.97 215 VAL A N 1
ATOM 1721 C CA . VAL A 1 215 ? -10.632 15.760 -12.001 1.00 57.97 215 VAL A CA 1
ATOM 1722 C C . VAL A 1 215 ? -10.055 17.027 -11.333 1.00 57.97 215 VAL A C 1
ATOM 1724 O O . VAL A 1 215 ? -10.530 18.130 -11.591 1.00 57.97 215 VAL A O 1
ATOM 1727 N N . PHE A 1 216 ? -9.020 16.904 -10.501 1.00 59.22 216 PHE A N 1
ATOM 1728 C CA . PHE A 1 216 ? -8.320 18.018 -9.855 1.00 59.22 216 PHE A CA 1
ATOM 1729 C C . PHE A 1 216 ? -7.147 18.520 -10.719 1.00 59.22 216 PHE A C 1
ATOM 1731 O O . PHE A 1 216 ? -6.000 18.514 -10.279 1.00 59.22 216 PHE A O 1
ATOM 1738 N N . ASP A 1 217 ? -7.456 18.950 -11.944 1.00 54.78 217 ASP A N 1
ATOM 1739 C CA . ASP A 1 217 ? -6.559 19.143 -13.107 1.00 54.78 217 ASP A CA 1
ATOM 1740 C C . ASP A 1 217 ? -5.353 20.108 -12.915 1.00 54.78 217 ASP A C 1
ATOM 1742 O O . ASP A 1 217 ? -4.527 20.278 -13.813 1.00 54.78 217 ASP A O 1
ATOM 1746 N N . GLU A 1 218 ? -5.204 20.743 -11.745 1.00 57.75 218 GLU A N 1
ATOM 1747 C CA . GLU A 1 218 ? -4.134 21.722 -11.479 1.00 57.75 218 GLU A CA 1
ATOM 1748 C C . GLU A 1 218 ? -3.403 21.567 -10.134 1.00 57.75 218 GLU A C 1
ATOM 1750 O O . GLU A 1 218 ? -2.303 22.099 -9.978 1.00 57.75 218 GLU A O 1
ATOM 1755 N N . THR A 1 219 ? -3.961 20.860 -9.145 1.00 59.03 219 THR A N 1
ATOM 1756 C CA . THR A 1 219 ? -3.415 20.880 -7.772 1.00 59.03 219 THR A CA 1
ATOM 1757 C C . THR A 1 219 ? -2.803 19.560 -7.320 1.00 59.03 219 THR A C 1
ATOM 1759 O O . THR A 1 219 ? -1.867 19.582 -6.505 1.00 59.03 219 THR A O 1
ATOM 1762 N N . MET A 1 220 ? -3.292 18.433 -7.844 1.00 65.38 220 MET A N 1
ATOM 1763 C CA . MET A 1 220 ? -2.919 17.098 -7.382 1.00 65.38 220 MET A CA 1
ATOM 1764 C C . MET A 1 220 ? -2.664 16.145 -8.542 1.00 65.38 220 MET A C 1
ATOM 1766 O O . MET A 1 220 ? -3.525 15.934 -9.394 1.00 65.38 220 MET A O 1
ATOM 1770 N N . ASP A 1 221 ? -1.483 15.537 -8.528 1.00 73.38 221 ASP A N 1
ATOM 1771 C CA . ASP A 1 221 ? -1.129 14.470 -9.455 1.00 73.38 221 ASP A CA 1
ATOM 1772 C C . ASP A 1 221 ? -1.854 13.170 -9.070 1.00 73.38 221 ASP A C 1
ATOM 1774 O O . ASP A 1 221 ? -2.134 12.904 -7.899 1.00 73.38 221 ASP A O 1
ATOM 1778 N N . SER A 1 2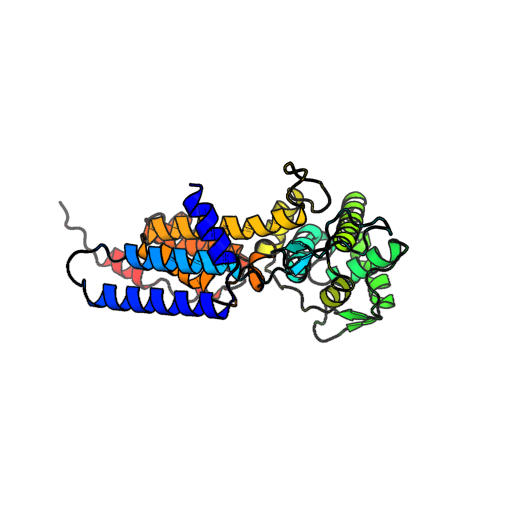22 ? -2.129 12.311 -10.049 1.00 74.69 222 SER A N 1
ATOM 1779 C CA . SER A 1 222 ? -2.798 11.016 -9.852 1.00 74.69 222 SER A CA 1
ATOM 1780 C C . SER A 1 222 ? -2.065 10.125 -8.842 1.00 74.69 222 SER A C 1
ATOM 1782 O O . SER A 1 222 ? -2.691 9.386 -8.084 1.00 74.69 222 SER A O 1
ATOM 1784 N N . SER A 1 223 ? -0.735 10.246 -8.777 1.00 78.62 223 SER A N 1
ATOM 1785 C CA . SER A 1 223 ? 0.116 9.588 -7.779 1.00 78.62 223 SER A CA 1
ATOM 1786 C C . SER A 1 223 ? -0.152 10.041 -6.344 1.00 78.62 223 SER A C 1
ATOM 1788 O O . SER A 1 223 ? 0.044 9.254 -5.422 1.00 78.62 223 SER A O 1
ATOM 1790 N N . GLU A 1 224 ? -0.648 11.263 -6.142 1.00 80.81 224 GLU A N 1
ATOM 1791 C CA . GLU A 1 224 ? -1.037 11.784 -4.832 1.00 80.81 224 GLU A CA 1
ATOM 1792 C C . GLU A 1 224 ? -2.431 11.305 -4.419 1.00 80.81 224 GLU A C 1
ATOM 1794 O O . GLU A 1 224 ? -2.716 11.268 -3.229 1.00 80.81 224 GLU A O 1
ATOM 1799 N N . ILE A 1 225 ? -3.296 10.900 -5.356 1.00 82.94 225 ILE A N 1
ATOM 1800 C CA . ILE A 1 225 ? -4.656 10.424 -5.044 1.00 82.94 225 ILE A CA 1
ATOM 1801 C C . ILE A 1 225 ? -4.626 9.024 -4.430 1.00 82.94 225 ILE A C 1
ATOM 1803 O O . ILE A 1 225 ? -5.386 8.731 -3.510 1.00 82.94 225 ILE A O 1
ATOM 1807 N N . ILE A 1 226 ? -3.742 8.153 -4.910 1.00 87.19 226 ILE A N 1
ATOM 1808 C CA . ILE A 1 226 ? -3.711 6.746 -4.492 1.00 87.19 226 ILE A CA 1
ATOM 1809 C C . ILE A 1 226 ? -3.506 6.574 -2.978 1.00 87.19 226 ILE A C 1
ATOM 1811 O O . ILE A 1 226 ? -4.279 5.827 -2.370 1.00 87.19 226 ILE A O 1
ATOM 1815 N N . PRO A 1 227 ? -2.572 7.284 -2.320 1.00 84.31 227 PRO A N 1
ATOM 1816 C CA . PRO A 1 227 ? -2.417 7.154 -0.877 1.00 84.31 227 PRO A CA 1
ATOM 1817 C C . PRO A 1 227 ? -3.597 7.722 -0.063 1.00 84.31 227 PRO A C 1
ATOM 1819 O O . PRO A 1 227 ? -3.743 7.391 1.116 1.00 84.31 227 PRO A O 1
ATOM 1822 N N . PHE A 1 228 ? -4.530 8.482 -0.664 1.00 85.19 228 PHE A N 1
ATOM 1823 C CA . PHE A 1 228 ? -5.784 8.828 0.029 1.00 85.19 228 PHE A CA 1
ATOM 1824 C C . PHE A 1 228 ? -6.658 7.615 0.324 1.00 85.19 228 PHE A C 1
ATOM 1826 O O . PHE A 1 228 ? -7.529 7.707 1.191 1.00 85.19 228 PHE A O 1
ATOM 1833 N N . VAL A 1 229 ? -6.433 6.477 -0.336 1.00 89.06 229 VAL A N 1
ATOM 1834 C CA . VAL A 1 229 ? -7.091 5.225 0.040 1.00 89.06 229 VAL A CA 1
ATOM 1835 C C . VAL A 1 229 ? -6.753 4.873 1.489 1.00 89.06 229 VAL A C 1
ATOM 1837 O O . VAL A 1 229 ? -7.665 4.616 2.273 1.00 89.06 229 VAL A O 1
ATOM 1840 N N . ASP A 1 230 ? -5.484 4.960 1.893 1.00 88.00 230 ASP A N 1
ATOM 1841 C CA . ASP A 1 230 ? -5.078 4.678 3.273 1.00 88.00 230 ASP A CA 1
ATOM 1842 C C . ASP A 1 230 ? -5.572 5.751 4.251 1.00 88.00 230 ASP A C 1
ATOM 1844 O O . ASP A 1 230 ? -6.067 5.420 5.329 1.00 88.00 230 ASP A O 1
ATOM 1848 N N . ILE A 1 231 ? -5.566 7.029 3.858 1.00 85.56 231 ILE A N 1
ATOM 1849 C CA . ILE A 1 231 ? -6.184 8.105 4.656 1.00 85.56 231 ILE A CA 1
ATOM 1850 C C . ILE A 1 231 ? -7.677 7.817 4.893 1.00 85.56 231 ILE A C 1
ATOM 1852 O O . ILE A 1 231 ? -8.179 7.940 6.012 1.00 85.56 231 ILE A O 1
ATOM 1856 N N . THR A 1 232 ? -8.392 7.386 3.854 1.00 87.94 232 THR A N 1
ATOM 1857 C CA . THR A 1 232 ? -9.816 7.046 3.934 1.00 87.94 232 THR A CA 1
ATOM 1858 C C . THR A 1 232 ? -10.037 5.839 4.843 1.00 87.94 232 THR A C 1
ATOM 1860 O O . THR A 1 232 ? -10.896 5.885 5.724 1.00 87.94 232 THR A O 1
ATOM 1863 N N . LEU A 1 233 ? -9.224 4.787 4.703 1.00 91.19 233 LEU A N 1
ATOM 1864 C CA . LEU A 1 233 ? -9.256 3.610 5.576 1.00 91.19 233 LEU A CA 1
ATOM 1865 C C . LEU A 1 233 ? -8.990 3.977 7.042 1.00 91.19 233 LEU A C 1
ATOM 1867 O O . LEU A 1 233 ? -9.667 3.461 7.933 1.00 91.19 233 LEU A O 1
ATOM 1871 N N . PHE A 1 234 ? -8.068 4.902 7.311 1.00 89.69 234 PHE A N 1
ATOM 1872 C CA . PHE A 1 234 ? -7.809 5.423 8.654 1.00 89.69 234 PHE A CA 1
ATOM 1873 C C . PHE A 1 234 ? -9.032 6.140 9.251 1.00 89.69 234 PHE A C 1
ATOM 1875 O O . PHE A 1 234 ? -9.395 5.889 10.406 1.00 89.69 234 PHE A O 1
ATOM 1882 N N . PHE A 1 235 ? -9.709 6.996 8.479 1.00 88.62 235 PHE A N 1
ATOM 1883 C CA . PHE A 1 235 ? -10.918 7.681 8.947 1.00 88.62 235 PHE A CA 1
ATOM 1884 C C . PHE A 1 235 ? -12.092 6.721 9.148 1.00 88.62 235 PHE A C 1
ATOM 1886 O O . PHE A 1 235 ? -12.778 6.819 10.166 1.00 88.62 235 PHE A O 1
ATOM 1893 N N . ILE A 1 236 ? -12.285 5.755 8.244 1.00 92.69 236 ILE A N 1
ATOM 1894 C CA . I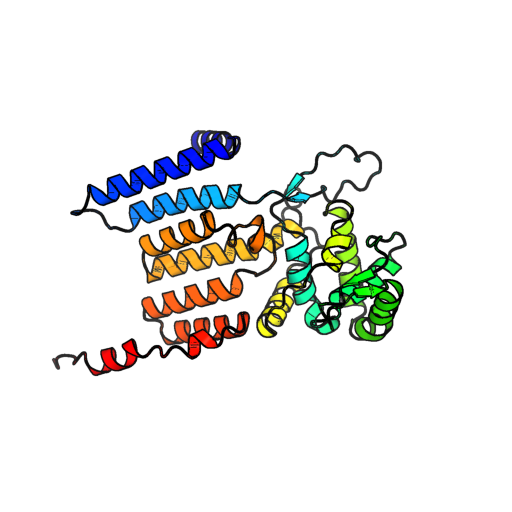LE A 1 236 ? -13.271 4.677 8.414 1.00 92.69 236 ILE A CA 1
ATOM 1895 C C . ILE A 1 236 ? -12.977 3.912 9.706 1.00 92.69 236 ILE A C 1
ATOM 1897 O O . ILE A 1 236 ? -13.863 3.741 10.539 1.00 92.69 236 ILE A O 1
ATOM 1901 N N . THR A 1 237 ? -11.723 3.516 9.923 1.00 93.31 237 THR A N 1
ATOM 1902 C CA . THR A 1 237 ? -11.314 2.808 11.141 1.00 93.31 237 THR A CA 1
ATOM 1903 C C . THR A 1 237 ? -11.655 3.613 12.386 1.00 93.31 237 THR A C 1
ATOM 1905 O O . THR A 1 237 ? -12.279 3.102 13.310 1.00 93.31 237 THR A O 1
ATOM 1908 N N . SER A 1 238 ? -11.298 4.895 12.389 1.00 91.06 238 SER A N 1
ATOM 1909 C CA . SER A 1 238 ? -11.519 5.791 13.522 1.00 91.06 238 SER A CA 1
ATOM 1910 C C . SER A 1 238 ? -13.009 6.003 13.807 1.00 91.06 238 SER A C 1
ATOM 1912 O O . SER A 1 238 ? -13.413 5.987 14.969 1.00 91.06 238 SER A O 1
ATOM 1914 N N . LEU A 1 239 ? -13.839 6.117 12.763 1.00 93.94 239 LEU A N 1
ATOM 1915 C CA . LEU A 1 239 ? -15.299 6.164 12.867 1.00 93.94 239 LEU A CA 1
ATOM 1916 C C . LEU A 1 239 ? -15.852 4.888 13.514 1.00 93.94 239 LEU A C 1
ATOM 1918 O O . LEU A 1 239 ? -16.602 4.970 14.482 1.00 93.94 239 LEU A O 1
ATOM 1922 N N . PHE A 1 240 ? -15.464 3.704 13.040 1.00 96.06 240 PHE A N 1
ATOM 1923 C CA . PHE A 1 240 ? -15.950 2.452 13.625 1.00 96.06 240 PHE A CA 1
ATOM 1924 C C . PHE A 1 240 ? -15.433 2.237 15.050 1.00 96.06 240 PHE A C 1
ATOM 1926 O O . PHE A 1 240 ? -16.185 1.779 15.910 1.00 96.06 240 PHE A O 1
ATOM 1933 N N . VAL A 1 241 ? -14.185 2.595 15.353 1.00 95.44 241 VAL A N 1
ATOM 1934 C CA . VAL A 1 241 ? -13.656 2.565 16.727 1.00 95.44 241 VAL A CA 1
ATOM 1935 C C . VAL A 1 241 ? -14.438 3.516 17.631 1.00 95.44 241 VAL A C 1
ATOM 1937 O O . VAL A 1 241 ? -14.759 3.144 18.758 1.00 95.44 241 VAL A O 1
ATOM 1940 N N . TRP A 1 242 ? -14.815 4.700 17.149 1.00 93.56 242 TRP A N 1
ATOM 1941 C CA . TRP A 1 242 ? -15.690 5.605 17.892 1.00 93.56 242 TRP A CA 1
ATOM 1942 C C . TRP A 1 242 ? -17.069 5.000 18.158 1.00 93.56 242 TRP A C 1
ATOM 1944 O O . TRP A 1 242 ? -17.546 5.060 19.290 1.00 93.56 242 TRP A O 1
ATOM 1954 N N . LEU A 1 243 ? -17.692 4.385 17.151 1.00 92.31 243 LEU A N 1
ATOM 1955 C CA . LEU A 1 243 ? -19.001 3.747 17.306 1.00 92.31 243 LEU A CA 1
ATOM 1956 C C . LEU A 1 243 ? -18.961 2.583 18.312 1.00 92.31 243 LEU A C 1
ATOM 1958 O O . LEU A 1 243 ? -19.885 2.444 19.109 1.00 92.31 243 LEU A O 1
ATOM 1962 N N . GLY A 1 244 ? -17.892 1.779 18.312 1.00 94.25 244 GLY A N 1
ATOM 1963 C CA . GLY A 1 244 ? -17.732 0.644 19.230 1.00 94.25 244 GLY A CA 1
ATOM 1964 C C . GLY A 1 244 ? -17.273 1.019 20.639 1.00 94.25 244 GLY A C 1
ATOM 1965 O O . GLY A 1 244 ? -17.828 0.545 21.628 1.00 94.25 244 GLY A O 1
ATOM 1966 N N . PHE A 1 245 ? -16.265 1.880 20.748 1.00 91.88 245 PHE A N 1
ATOM 1967 C CA . PHE A 1 245 ? -15.519 2.126 21.989 1.00 91.88 245 PHE A CA 1
ATOM 1968 C C . PHE A 1 245 ? -15.603 3.583 22.471 1.00 91.88 245 PHE A C 1
ATOM 1970 O O . PHE A 1 245 ? -14.956 3.971 23.448 1.00 91.88 245 PHE A O 1
ATOM 1977 N N . GLY A 1 246 ? -16.401 4.416 21.803 1.00 89.81 246 GLY A N 1
ATOM 1978 C CA . GLY A 1 246 ? -16.576 5.825 22.129 1.00 89.81 246 GLY A CA 1
ATOM 1979 C C . GLY A 1 246 ? -15.347 6.685 21.819 1.00 89.81 246 GLY A C 1
ATOM 1980 O O . GLY A 1 246 ? -14.376 6.266 21.189 1.00 89.81 246 GLY A O 1
ATOM 1981 N N . PHE A 1 247 ? -15.390 7.942 22.271 1.00 87.00 247 PHE A N 1
ATOM 1982 C CA . PHE A 1 247 ? -14.334 8.931 22.003 1.00 87.00 247 PHE A CA 1
ATOM 1983 C C . PHE A 1 247 ? -12.959 8.522 22.544 1.00 87.00 247 PHE A C 1
ATOM 1985 O O . PHE A 1 247 ? -11.944 8.916 21.978 1.00 87.00 247 PHE A O 1
ATOM 1992 N N . ALA A 1 248 ? -12.925 7.719 23.613 1.00 87.44 248 ALA A N 1
ATOM 1993 C CA . ALA A 1 248 ? -11.682 7.198 24.168 1.00 87.44 248 ALA A CA 1
ATOM 1994 C C . ALA A 1 248 ? -10.956 6.299 23.158 1.00 87.44 248 ALA A C 1
ATOM 1996 O O . ALA A 1 248 ? -9.773 6.511 22.904 1.00 87.44 248 ALA A O 1
ATOM 1997 N N . GLY A 1 249 ? -11.674 5.351 22.543 1.00 91.06 249 GLY A N 1
ATOM 1998 C CA . GLY A 1 249 ? -11.112 4.471 21.519 1.00 91.06 249 GLY A CA 1
ATOM 1999 C C . GLY A 1 249 ? -10.592 5.258 20.319 1.00 91.06 249 GLY A C 1
ATOM 2000 O O . GLY A 1 249 ? -9.454 5.062 19.907 1.00 91.06 249 GLY A O 1
ATOM 2001 N N . MET A 1 250 ? -11.382 6.211 19.816 1.00 90.00 250 MET A N 1
ATOM 2002 C CA . MET A 1 250 ? -10.973 7.038 18.674 1.00 90.00 250 MET A CA 1
ATOM 2003 C C . MET A 1 250 ? -9.740 7.893 18.985 1.00 90.00 250 MET A C 1
ATOM 2005 O O . MET A 1 250 ? -8.822 7.983 18.173 1.00 90.00 250 MET A O 1
ATOM 2009 N N . GLY A 1 251 ? -9.688 8.482 20.184 1.00 87.31 251 GLY A N 1
ATOM 2010 C CA . GLY A 1 251 ? -8.518 9.214 20.662 1.00 87.31 251 GLY A CA 1
ATOM 2011 C C . GLY A 1 251 ? -7.265 8.341 20.700 1.00 87.31 251 GLY A C 1
ATOM 2012 O O . GLY A 1 251 ? -6.220 8.759 20.211 1.00 87.31 251 GLY A O 1
ATOM 2013 N N . LEU A 1 252 ? -7.374 7.104 21.197 1.00 89.12 252 LEU A N 1
ATOM 2014 C CA . LEU A 1 252 ? -6.266 6.144 21.189 1.00 89.12 252 LEU A CA 1
ATOM 2015 C C . LEU A 1 252 ? -5.837 5.752 19.771 1.00 89.12 252 LEU A C 1
ATOM 2017 O O . LEU A 1 252 ? -4.637 5.649 19.529 1.00 89.12 252 LEU A O 1
ATOM 2021 N N . THR A 1 253 ? -6.771 5.586 18.830 1.00 89.56 253 THR A N 1
ATOM 2022 C CA . THR A 1 253 ? -6.439 5.362 17.413 1.00 89.56 253 THR A CA 1
ATOM 2023 C C . THR A 1 253 ? -5.613 6.521 16.867 1.00 89.56 253 THR A C 1
ATOM 2025 O O . THR A 1 253 ? -4.542 6.304 16.305 1.00 89.56 253 THR A O 1
ATOM 2028 N N . PHE A 1 254 ? -6.053 7.758 17.087 1.00 90.00 254 PHE A N 1
ATOM 2029 C CA . PHE A 1 254 ? -5.322 8.937 16.632 1.00 90.00 254 PHE A CA 1
ATOM 2030 C C . PHE A 1 254 ? -3.945 9.076 17.292 1.00 90.00 254 PHE A C 1
ATOM 2032 O O . PHE A 1 254 ? -2.979 9.406 16.610 1.00 90.00 254 PHE A O 1
ATOM 2039 N N . ILE A 1 255 ? -3.836 8.786 18.594 1.00 86.94 255 ILE A N 1
ATOM 2040 C CA . ILE A 1 255 ? -2.551 8.762 19.304 1.00 86.94 255 ILE A CA 1
ATOM 2041 C C . ILE A 1 255 ? -1.634 7.715 18.678 1.00 86.94 255 ILE A C 1
ATOM 2043 O O . ILE A 1 255 ? -0.515 8.055 18.313 1.00 86.94 255 ILE A O 1
ATOM 2047 N N . TYR A 1 256 ? -2.106 6.475 18.514 1.00 87.50 256 TYR A N 1
ATOM 2048 C CA . TYR A 1 256 ? -1.320 5.382 17.944 1.00 87.50 256 TYR A CA 1
ATOM 2049 C C . TYR A 1 256 ? -0.756 5.759 16.576 1.00 87.50 256 TYR A C 1
ATOM 2051 O O . TYR A 1 256 ? 0.456 5.710 16.397 1.00 87.50 256 TYR A O 1
ATOM 2059 N N . PHE A 1 257 ? -1.601 6.196 15.640 1.00 84.50 257 PHE A N 1
ATOM 2060 C CA . PHE A 1 257 ? -1.130 6.580 14.309 1.00 84.50 257 PHE A CA 1
ATOM 2061 C C . PHE A 1 257 ? -0.229 7.815 14.346 1.00 84.50 257 PHE A C 1
ATOM 2063 O O . PHE A 1 257 ? 0.779 7.847 13.650 1.00 84.50 257 PHE A O 1
ATOM 2070 N N . GLY A 1 258 ? -0.538 8.796 15.194 1.00 81.44 258 GLY A N 1
ATOM 2071 C CA . GLY A 1 258 ? 0.200 10.053 15.252 1.00 81.44 258 GLY A CA 1
ATOM 2072 C C . GLY A 1 258 ? 1.578 9.995 15.899 1.00 81.44 258 GLY A C 1
ATOM 2073 O O . GLY A 1 258 ? 2.422 10.824 15.567 1.00 81.44 258 GLY A O 1
ATOM 2074 N N . ILE A 1 259 ? 1.829 9.036 16.795 1.00 81.25 259 ILE A N 1
ATOM 2075 C CA . ILE A 1 259 ? 3.132 8.906 17.471 1.00 81.25 259 ILE A CA 1
ATOM 2076 C C . ILE A 1 259 ? 3.948 7.712 16.989 1.00 81.25 259 ILE A C 1
ATOM 2078 O O . ILE A 1 259 ? 5.164 7.687 17.176 1.00 81.25 259 ILE A O 1
ATOM 2082 N N . ASN A 1 260 ? 3.301 6.691 16.428 1.00 80.56 260 ASN A N 1
ATOM 2083 C CA . ASN A 1 260 ? 4.006 5.497 16.008 1.00 80.56 260 ASN A CA 1
ATOM 2084 C C . ASN A 1 260 ? 4.732 5.782 14.693 1.00 80.56 260 ASN A C 1
ATOM 2086 O O . ASN A 1 260 ? 4.113 5.885 13.636 1.00 80.56 260 ASN A O 1
ATOM 2090 N N . ALA A 1 261 ? 6.061 5.856 14.764 1.00 71.88 261 ALA A N 1
ATOM 2091 C CA . ALA A 1 261 ? 6.916 6.058 13.600 1.00 71.88 261 ALA A CA 1
ATOM 2092 C C . ALA A 1 261 ? 6.672 5.010 12.504 1.00 71.88 261 ALA A C 1
ATOM 2094 O O . ALA A 1 261 ? 6.762 5.343 11.329 1.00 71.88 261 ALA A O 1
ATOM 2095 N N . MET A 1 262 ? 6.305 3.775 12.869 1.00 72.38 262 MET A N 1
ATOM 2096 C CA . MET A 1 262 ? 5.951 2.752 11.887 1.00 72.38 262 MET A CA 1
ATOM 2097 C C . MET A 1 262 ? 4.594 3.026 11.246 1.00 72.38 262 MET A C 1
ATOM 2099 O O . MET A 1 262 ? 4.438 2.763 10.069 1.00 72.38 262 MET A O 1
ATOM 2103 N N . ALA A 1 263 ? 3.632 3.587 11.981 1.00 75.19 263 ALA A N 1
ATOM 2104 C CA . ALA A 1 263 ? 2.308 3.921 11.453 1.00 75.19 263 ALA A CA 1
ATOM 2105 C C . ALA A 1 263 ? 2.276 5.242 10.664 1.00 75.19 263 ALA A C 1
ATOM 2107 O O . ALA A 1 263 ? 1.261 5.546 10.030 1.00 75.19 263 ALA A O 1
ATOM 2108 N N . ASN A 1 264 ? 3.366 6.016 10.712 1.00 72.81 264 ASN A N 1
ATOM 2109 C CA . ASN A 1 264 ? 3.522 7.302 10.042 1.00 72.81 264 ASN A CA 1
ATOM 2110 C C . ASN A 1 264 ? 3.188 7.206 8.543 1.00 72.81 264 ASN A C 1
ATOM 2112 O O . ASN A 1 264 ? 3.563 6.246 7.866 1.00 72.81 264 ASN A O 1
ATOM 2116 N N . MET A 1 265 ? 2.540 8.245 8.011 1.00 68.12 265 MET A N 1
ATOM 2117 C CA . MET A 1 265 ? 2.240 8.402 6.588 1.00 68.12 265 MET A CA 1
ATOM 2118 C C . MET A 1 265 ? 3.476 8.242 5.701 1.00 68.12 265 MET A C 1
ATOM 2120 O O . MET A 1 265 ? 3.390 7.581 4.678 1.00 68.12 265 MET A O 1
ATOM 2124 N N . ALA A 1 266 ? 4.651 8.733 6.102 1.00 65.31 266 ALA A N 1
ATOM 2125 C CA . ALA A 1 266 ? 5.859 8.543 5.290 1.00 65.31 266 ALA A CA 1
ATOM 2126 C C . ALA A 1 266 ? 6.240 7.063 5.095 1.00 65.31 266 ALA A C 1
ATOM 2128 O O . ALA A 1 266 ? 6.819 6.703 4.075 1.00 65.31 266 ALA A O 1
ATOM 2129 N N . THR A 1 267 ? 5.929 6.205 6.066 1.00 68.12 267 THR A N 1
ATOM 2130 C CA . THR A 1 267 ? 6.317 4.791 6.054 1.00 68.12 267 THR A CA 1
ATOM 2131 C C . THR A 1 267 ? 5.194 3.916 5.502 1.00 68.12 267 THR A C 1
ATOM 2133 O O . THR A 1 267 ? 5.425 3.150 4.571 1.00 68.12 267 THR A O 1
ATOM 2136 N N . ILE A 1 268 ? 3.977 4.061 6.031 1.00 72.00 268 ILE A N 1
ATOM 2137 C CA . ILE A 1 268 ? 2.822 3.219 5.682 1.00 72.00 268 ILE A CA 1
ATOM 2138 C C . ILE A 1 268 ? 1.796 3.971 4.826 1.00 72.00 268 ILE A C 1
ATOM 2140 O O . ILE A 1 268 ? 1.235 3.410 3.892 1.00 72.00 268 ILE A O 1
ATOM 2144 N N . GLY A 1 269 ? 1.539 5.246 5.105 1.00 64.00 269 GLY A N 1
ATOM 2145 C CA . GLY A 1 269 ? 0.412 5.948 4.479 1.00 64.00 269 GLY A CA 1
ATOM 2146 C C . GLY A 1 269 ? 0.668 6.551 3.093 1.00 64.00 269 GLY A C 1
ATOM 2147 O O . GLY A 1 269 ? -0.281 6.950 2.436 1.00 64.00 269 GLY A O 1
ATOM 2148 N N . GLY A 1 270 ? 1.916 6.599 2.629 1.00 73.69 270 GLY A N 1
ATOM 2149 C CA . GLY A 1 270 ? 2.295 7.064 1.294 1.00 73.69 270 GLY A CA 1
ATOM 2150 C C . GLY A 1 270 ? 2.273 5.964 0.229 1.00 73.69 270 GLY A C 1
ATOM 2151 O O . GLY A 1 270 ? 2.674 6.225 -0.903 1.00 73.69 270 GLY A O 1
ATOM 2152 N N . GLY A 1 271 ? 1.881 4.742 0.604 1.00 83.94 271 GLY A N 1
ATOM 2153 C CA . GLY A 1 271 ? 1.726 3.606 -0.305 1.00 83.94 271 GLY A CA 1
ATOM 2154 C C . GLY A 1 271 ? 0.273 3.404 -0.734 1.00 83.94 271 GLY A C 1
ATOM 2155 O O . GLY A 1 271 ? -0.539 4.324 -0.697 1.00 83.94 271 GLY A O 1
ATOM 2156 N N . TYR A 1 272 ? -0.047 2.187 -1.162 1.00 92.38 272 TYR A N 1
ATOM 2157 C CA . TYR A 1 272 ? -1.386 1.803 -1.582 1.00 92.38 272 TYR A CA 1
ATOM 2158 C C . TYR A 1 272 ? -1.940 0.719 -0.661 1.00 92.38 272 TYR A C 1
ATOM 2160 O O . TYR A 1 272 ? -1.303 -0.317 -0.517 1.00 92.38 272 TYR A O 1
ATOM 2168 N N . MET A 1 273 ? -3.121 0.941 -0.069 1.00 93.50 273 MET A N 1
ATOM 2169 C CA . MET A 1 273 ? -3.890 -0.037 0.723 1.00 93.50 273 MET A CA 1
ATOM 2170 C C . MET A 1 273 ? -3.130 -0.708 1.886 1.00 93.50 273 MET A C 1
ATOM 2172 O O . MET A 1 273 ? -3.497 -1.808 2.322 1.00 93.50 273 MET A O 1
ATOM 2176 N N . GLN A 1 274 ? -2.100 -0.068 2.439 1.00 91.38 274 GLN A N 1
ATOM 2177 C CA . GLN A 1 274 ? -1.316 -0.654 3.528 1.00 91.38 274 GLN A CA 1
ATOM 2178 C C . GLN A 1 274 ? -2.111 -0.774 4.838 1.00 91.38 274 GLN A C 1
ATOM 2180 O O . GLN A 1 274 ? -1.834 -1.649 5.660 1.00 91.38 274 GLN A O 1
ATOM 2185 N N . LEU A 1 275 ? -3.140 0.057 5.033 1.00 91.50 275 LEU A N 1
ATOM 2186 C CA . LEU A 1 275 ? -4.004 0.003 6.214 1.00 91.50 275 LEU A CA 1
ATOM 2187 C C . LEU A 1 275 ? -5.175 -0.969 6.069 1.00 91.50 275 LEU A C 1
ATOM 2189 O O . LEU A 1 275 ? -5.917 -1.148 7.033 1.00 91.50 275 LEU A O 1
ATOM 2193 N N . ALA A 1 276 ? -5.349 -1.629 4.919 1.00 94.38 276 ALA A N 1
ATOM 2194 C CA . ALA A 1 276 ? -6.536 -2.437 4.636 1.00 94.38 276 ALA A CA 1
ATOM 2195 C C . ALA A 1 276 ? -6.775 -3.538 5.680 1.00 94.38 276 ALA A C 1
ATOM 2197 O O . ALA A 1 276 ? -7.877 -3.647 6.219 1.00 94.38 276 ALA A O 1
ATOM 2198 N N . ALA A 1 277 ? -5.749 -4.322 6.026 1.00 92.94 277 ALA A N 1
ATOM 2199 C CA . ALA A 1 277 ? -5.887 -5.394 7.011 1.00 92.94 277 ALA A CA 1
ATOM 2200 C C . ALA A 1 277 ? -6.219 -4.862 8.414 1.00 92.94 277 ALA A C 1
ATOM 2202 O O . ALA A 1 277 ? -7.136 -5.358 9.069 1.00 92.94 277 ALA A O 1
ATOM 2203 N N . PHE A 1 278 ? -5.502 -3.826 8.859 1.00 91.94 278 PHE A N 1
ATOM 2204 C CA . PHE A 1 278 ? -5.732 -3.200 10.161 1.00 91.94 278 PHE A CA 1
ATOM 2205 C C . PHE A 1 278 ? -7.128 -2.577 10.248 1.00 91.94 278 PHE A C 1
ATOM 2207 O O . PHE A 1 278 ? -7.851 -2.816 11.214 1.00 91.94 278 PHE A O 1
ATOM 2214 N N . ALA A 1 279 ? -7.524 -1.822 9.222 1.00 94.06 279 ALA A N 1
ATOM 2215 C CA . ALA A 1 279 ? -8.827 -1.183 9.150 1.00 94.06 279 ALA A CA 1
ATOM 2216 C C . ALA A 1 279 ? -9.947 -2.218 9.203 1.00 94.06 279 ALA A C 1
ATOM 2218 O O . ALA A 1 279 ? -10.877 -2.090 9.996 1.00 94.06 279 ALA A O 1
ATOM 2219 N N . THR A 1 280 ? -9.815 -3.294 8.427 1.00 95.69 280 THR A N 1
ATOM 2220 C CA . THR A 1 280 ? -10.789 -4.388 8.410 1.00 95.69 280 THR A CA 1
ATOM 2221 C C . THR A 1 280 ? -10.894 -5.059 9.784 1.00 95.69 280 THR A C 1
ATOM 2223 O O . THR A 1 280 ? -12.003 -5.290 10.264 1.00 95.69 280 THR A O 1
ATOM 2226 N N . LEU A 1 281 ? -9.768 -5.303 10.467 1.00 94.69 281 LEU A N 1
ATOM 2227 C CA . LEU A 1 281 ? -9.759 -5.876 11.817 1.00 94.69 281 LEU A CA 1
ATOM 2228 C C . LEU A 1 281 ? -10.456 -4.955 12.824 1.00 94.69 281 LEU A C 1
ATOM 2230 O O . LEU A 1 281 ? -11.328 -5.400 13.567 1.00 94.69 281 LEU A O 1
ATOM 2234 N N . ALA A 1 282 ? -10.087 -3.675 12.845 1.00 94.81 282 ALA A N 1
ATOM 2235 C CA . ALA A 1 282 ? -10.646 -2.698 13.769 1.00 94.81 282 ALA A CA 1
ATOM 2236 C C . ALA A 1 282 ? -12.153 -2.498 13.544 1.00 94.81 282 ALA A C 1
ATOM 2238 O O . ALA A 1 282 ? -12.918 -2.501 14.508 1.00 94.81 282 ALA A O 1
ATOM 2239 N N . VAL A 1 283 ? -12.594 -2.413 12.283 1.00 96.81 283 VAL A N 1
ATOM 2240 C CA . VAL A 1 283 ? -14.018 -2.396 11.913 1.00 96.81 283 VAL A CA 1
ATOM 2241 C C . VAL A 1 283 ? -14.715 -3.659 12.418 1.00 96.81 283 VAL A C 1
ATOM 2243 O O . VAL A 1 283 ? -15.761 -3.558 13.056 1.00 96.81 283 VAL A O 1
ATOM 2246 N N . GLY A 1 284 ? -14.124 -4.838 12.206 1.00 96.00 284 GLY A N 1
ATOM 2247 C CA . GLY A 1 284 ? -14.675 -6.109 12.672 1.00 96.00 284 GLY A CA 1
ATOM 2248 C C . GLY A 1 284 ? -14.859 -6.164 14.190 1.00 96.00 284 GLY A C 1
ATOM 2249 O O . GLY A 1 284 ? -15.950 -6.475 14.668 1.00 96.00 284 GLY A O 1
ATOM 2250 N N . LEU A 1 285 ? -13.833 -5.787 14.959 1.00 95.25 285 LEU A N 1
ATOM 2251 C CA . LEU A 1 285 ? -13.895 -5.738 16.425 1.00 95.25 285 LEU A CA 1
ATOM 2252 C C . LEU A 1 285 ? -14.925 -4.718 16.926 1.00 95.25 285 LEU A C 1
ATOM 2254 O O . LEU A 1 285 ? -15.699 -5.015 17.837 1.00 95.25 285 LEU A O 1
ATOM 2258 N N . SER A 1 286 ? -14.988 -3.541 16.304 1.00 95.38 286 SER A N 1
ATOM 2259 C CA . SER A 1 286 ? -16.004 -2.537 16.615 1.00 95.38 286 SER A CA 1
ATOM 2260 C C . SER A 1 286 ? -17.421 -3.028 16.334 1.00 95.38 286 SER A C 1
ATOM 2262 O O . SER A 1 286 ? -18.306 -2.798 17.153 1.00 95.38 286 SER A O 1
ATOM 2264 N N . LEU A 1 287 ? -17.645 -3.733 15.220 1.00 96.69 287 LEU A N 1
ATOM 2265 C CA . LEU A 1 287 ? -18.941 -4.329 14.879 1.00 96.69 287 LEU A CA 1
ATOM 2266 C C . LEU A 1 287 ? -19.372 -5.383 15.906 1.00 96.69 287 LEU A C 1
ATOM 2268 O O . LEU A 1 287 ? -20.533 -5.387 16.315 1.00 96.69 287 LEU A O 1
ATOM 2272 N N . VAL A 1 288 ? -18.447 -6.232 16.372 1.00 95.44 288 VAL A N 1
ATOM 2273 C CA . VAL A 1 288 ? -18.718 -7.170 17.478 1.00 95.44 288 VAL A CA 1
ATOM 2274 C C . VAL A 1 288 ? -19.143 -6.405 18.734 1.00 95.44 288 VAL A C 1
ATOM 2276 O O . VAL A 1 288 ? -20.141 -6.764 19.361 1.00 95.44 288 VAL A O 1
ATOM 2279 N N . GLN A 1 289 ? -18.440 -5.318 19.064 1.00 95.81 289 GLN A N 1
ATOM 2280 C CA . GLN A 1 289 ? -18.727 -4.491 20.236 1.00 95.81 289 GLN A CA 1
ATOM 2281 C C . GLN A 1 289 ? -20.123 -3.842 20.183 1.00 95.81 289 GLN A C 1
ATOM 2283 O O . GLN A 1 289 ? -20.812 -3.792 21.203 1.00 95.81 289 GLN A O 1
ATOM 2288 N N . ILE A 1 290 ? -20.589 -3.414 19.003 1.00 96.19 290 ILE A N 1
ATOM 2289 C CA . ILE A 1 290 ? -21.957 -2.894 18.799 1.00 96.19 290 ILE A CA 1
ATOM 2290 C C . ILE A 1 290 ? -22.991 -3.986 18.464 1.00 96.19 290 ILE A C 1
ATOM 2292 O O . ILE A 1 290 ? -24.056 -3.690 17.931 1.00 96.19 290 ILE A O 1
ATOM 2296 N N . ARG A 1 291 ? -22.707 -5.249 18.816 1.00 96.25 291 ARG A N 1
ATOM 2297 C CA . ARG A 1 291 ? -23.598 -6.423 18.687 1.00 96.25 291 ARG A CA 1
ATOM 2298 C C . ARG A 1 291 ? -23.930 -6.864 17.254 1.00 96.25 291 ARG A C 1
ATOM 2300 O O . ARG A 1 291 ? -24.816 -7.693 17.064 1.00 96.25 291 ARG A O 1
ATOM 2307 N N . HIS A 1 292 ? -23.178 -6.421 16.250 1.00 95.94 292 HIS A N 1
ATOM 2308 C CA . HIS A 1 292 ? -23.235 -6.953 14.883 1.00 95.94 292 HIS A CA 1
ATOM 2309 C C . HIS A 1 292 ? -22.233 -8.106 14.704 1.00 95.94 292 HIS A C 1
ATOM 2311 O O . HIS A 1 292 ? -21.319 -8.038 13.886 1.00 95.94 292 HIS A O 1
ATOM 2317 N N . THR A 1 293 ? -22.392 -9.178 15.486 1.00 94.81 293 THR A N 1
ATOM 2318 C CA . THR A 1 293 ? -21.403 -10.267 15.620 1.00 94.81 293 THR A CA 1
ATOM 2319 C C . THR A 1 293 ? -21.091 -10.995 14.315 1.00 94.81 293 THR A C 1
ATOM 2321 O O . THR A 1 293 ? -19.925 -11.270 14.052 1.00 94.81 293 THR A O 1
ATOM 2324 N N . PHE A 1 294 ? -22.096 -11.271 13.478 1.00 94.62 294 PHE A N 1
ATOM 2325 C CA . PHE A 1 294 ? -21.888 -11.938 12.188 1.00 94.62 294 PHE A CA 1
ATOM 2326 C C . PHE A 1 294 ? -21.003 -11.106 11.251 1.00 94.62 294 PHE A C 1
ATOM 2328 O O . PHE A 1 294 ? -19.984 -11.593 10.763 1.00 94.62 294 PHE A O 1
ATOM 2335 N N . LEU A 1 295 ? -21.352 -9.829 11.049 1.00 96.50 295 LEU A N 1
ATOM 2336 C CA . LEU A 1 295 ? -20.553 -8.916 10.227 1.00 96.50 295 LEU A CA 1
ATOM 2337 C C . LEU A 1 295 ? -19.175 -8.682 10.848 1.00 96.50 295 LEU A C 1
ATOM 2339 O O . LEU A 1 295 ? -18.174 -8.706 10.141 1.00 96.50 295 LEU A O 1
ATOM 2343 N N . GLY A 1 296 ? -19.105 -8.525 12.170 1.00 95.75 296 GLY A N 1
ATOM 2344 C CA . GLY A 1 296 ? -17.841 -8.396 12.883 1.00 95.75 296 GLY A CA 1
ATOM 2345 C C . GLY A 1 296 ? -16.913 -9.589 12.648 1.00 95.75 296 GLY A C 1
ATOM 2346 O O . GLY A 1 296 ? -15.757 -9.399 12.282 1.00 95.75 296 GLY A O 1
ATOM 2347 N N . GLY A 1 297 ? -17.435 -10.814 12.754 1.00 92.88 297 GLY A N 1
ATOM 2348 C CA . GLY A 1 297 ? -16.700 -12.041 12.448 1.00 92.88 297 GLY A CA 1
ATOM 2349 C C . GLY A 1 297 ? -16.238 -12.120 10.991 1.00 92.88 297 GLY A C 1
ATOM 2350 O O . GLY A 1 297 ? -15.089 -12.480 10.742 1.00 92.88 297 GLY A O 1
ATOM 2351 N N . LEU A 1 298 ? -17.085 -11.718 10.033 1.00 95.25 298 LEU A N 1
ATOM 2352 C CA . LEU A 1 298 ? -16.726 -11.668 8.611 1.00 95.25 298 LEU A CA 1
ATOM 2353 C C . LEU A 1 298 ? -15.551 -10.714 8.349 1.00 95.25 298 LEU A C 1
ATOM 2355 O O . LEU A 1 298 ? -14.613 -11.074 7.642 1.00 95.25 298 LEU A O 1
ATOM 2359 N N . PHE A 1 299 ? -15.572 -9.519 8.942 1.00 95.62 299 PHE A N 1
ATOM 2360 C CA . PHE A 1 299 ? -14.479 -8.552 8.814 1.00 95.62 299 PHE A CA 1
ATOM 2361 C C . PHE A 1 299 ? -13.193 -9.046 9.496 1.00 95.62 299 PHE A C 1
ATOM 2363 O O . PHE A 1 299 ? -12.114 -8.923 8.924 1.00 95.62 299 PHE A O 1
ATOM 2370 N N . VAL A 1 300 ? -13.278 -9.683 10.667 1.00 93.94 300 VAL A N 1
ATOM 2371 C CA . VAL A 1 300 ? -12.101 -10.303 11.307 1.00 93.94 300 VAL A CA 1
ATOM 2372 C C . VAL A 1 300 ? -11.511 -11.416 10.422 1.00 93.94 300 VAL A C 1
ATOM 2374 O O . VAL A 1 300 ? -10.293 -11.487 10.264 1.00 93.94 300 VAL A O 1
ATOM 2377 N N . ALA A 1 301 ? -12.353 -12.235 9.780 1.00 92.12 301 ALA A N 1
ATOM 2378 C CA . ALA A 1 301 ? -11.921 -13.252 8.812 1.00 92.12 301 ALA A CA 1
ATOM 2379 C C . ALA A 1 301 ? -11.239 -12.648 7.597 1.00 92.12 301 ALA A C 1
ATOM 2381 O O . ALA A 1 301 ? -10.142 -13.070 7.229 1.00 92.12 301 ALA A O 1
ATOM 2382 N N . LEU A 1 302 ? -11.838 -11.605 7.033 1.00 93.94 302 LEU A N 1
ATOM 2383 C CA . LEU A 1 302 ? -11.252 -10.873 5.925 1.00 93.94 302 LEU A CA 1
ATOM 2384 C C . LEU A 1 302 ? -9.885 -10.279 6.303 1.00 93.94 302 LEU A C 1
ATOM 2386 O O . LEU A 1 302 ? -8.932 -10.415 5.541 1.00 93.94 302 LEU A O 1
ATOM 2390 N N . ALA A 1 303 ? -9.754 -9.689 7.492 1.00 93.69 303 ALA A N 1
ATOM 2391 C CA . ALA A 1 303 ? -8.498 -9.114 7.965 1.00 93.69 303 ALA A CA 1
ATOM 2392 C C . ALA A 1 303 ? -7.370 -10.153 8.087 1.00 93.69 303 ALA A C 1
ATOM 2394 O O . ALA A 1 303 ? -6.235 -9.874 7.697 1.00 93.69 303 ALA A O 1
ATOM 2395 N N . ALA A 1 304 ? -7.672 -11.358 8.580 1.00 91.88 304 ALA A N 1
ATOM 2396 C CA . ALA A 1 304 ? -6.683 -12.431 8.650 1.00 91.88 304 ALA A CA 1
ATOM 2397 C C . ALA A 1 304 ? -6.245 -12.896 7.258 1.00 91.88 304 ALA A C 1
ATOM 2399 O O . ALA A 1 304 ? -5.054 -13.097 7.027 1.00 91.88 304 ALA A O 1
ATOM 2400 N N . CYS A 1 305 ? -7.189 -13.010 6.318 1.00 92.06 305 CYS A N 1
ATOM 2401 C CA . CYS A 1 305 ? -6.876 -13.350 4.934 1.00 92.06 305 CYS A CA 1
ATOM 2402 C C . CYS A 1 305 ? -6.015 -12.275 4.260 1.00 92.06 305 CYS A C 1
ATOM 2404 O O . CYS A 1 305 ? -5.149 -12.620 3.465 1.00 92.06 305 CYS A O 1
ATOM 2406 N N . LEU A 1 306 ? -6.216 -10.994 4.593 1.00 92.56 306 LEU A N 1
ATOM 2407 C CA . LEU A 1 306 ? -5.462 -9.876 4.020 1.00 92.56 306 LEU A CA 1
ATOM 2408 C C . LEU A 1 306 ? -3.988 -9.837 4.444 1.00 92.56 306 LEU A C 1
ATOM 2410 O O . LEU A 1 306 ? -3.167 -9.374 3.659 1.00 92.56 306 LEU A O 1
ATOM 2414 N N . ASN A 1 307 ? -3.632 -10.322 5.635 1.00 84.88 307 ASN A N 1
ATOM 2415 C CA . ASN A 1 307 ? -2.273 -10.166 6.179 1.00 84.88 307 ASN A CA 1
ATOM 2416 C C . ASN A 1 307 ? -1.609 -11.493 6.585 1.00 84.88 307 ASN A C 1
ATOM 2418 O O . ASN A 1 307 ? -0.561 -11.504 7.220 1.00 84.88 307 ASN A O 1
ATOM 2422 N N . GLY A 1 308 ? -2.250 -12.629 6.293 1.00 72.38 308 GLY A N 1
ATOM 2423 C CA . GLY A 1 308 ? -1.744 -13.957 6.656 1.00 72.38 308 GLY A CA 1
ATOM 2424 C C . GLY A 1 308 ? -1.658 -14.218 8.167 1.00 72.38 308 GLY A C 1
ATOM 2425 O O . GLY A 1 308 ? -1.131 -15.250 8.580 1.00 72.38 308 GLY A O 1
ATOM 2426 N N . PHE A 1 309 ? -2.183 -13.325 9.017 1.00 64.44 309 PHE A N 1
ATOM 2427 C CA . PHE A 1 309 ? -2.196 -13.491 10.472 1.00 64.44 309 PHE A CA 1
ATOM 2428 C C . PHE A 1 309 ? -3.326 -14.428 10.911 1.00 64.44 309 PHE A C 1
ATOM 2430 O O . PHE A 1 309 ? -4.265 -14.033 11.602 1.00 64.44 309 PHE A O 1
ATOM 2437 N N . PHE A 1 310 ? -3.211 -15.708 10.560 1.00 62.00 310 PHE A N 1
ATOM 2438 C CA . PHE A 1 310 ? -4.115 -16.759 11.042 1.00 62.00 310 PHE A CA 1
ATOM 2439 C C . PHE A 1 310 ? -4.077 -16.920 12.572 1.00 62.00 310 PHE A C 1
ATOM 2441 O O . PHE A 1 310 ? -5.010 -17.461 13.158 1.00 62.00 310 PHE A O 1
ATOM 2448 N N . ILE A 1 311 ? -3.035 -16.403 13.236 1.00 63.12 311 ILE A N 1
ATOM 2449 C CA . ILE A 1 311 ? -2.866 -16.454 14.696 1.00 63.12 311 ILE A CA 1
ATOM 2450 C C . ILE A 1 311 ? -4.047 -15.817 15.443 1.00 63.12 311 ILE A C 1
ATOM 2452 O O . ILE A 1 311 ? -4.405 -16.300 16.514 1.00 63.12 311 ILE A O 1
ATOM 2456 N N . VAL A 1 312 ? -4.711 -14.803 14.875 1.00 59.09 312 VAL A N 1
ATOM 2457 C CA . VAL A 1 312 ? -5.883 -14.173 15.514 1.00 59.09 312 VAL A CA 1
ATOM 2458 C C . VAL A 1 312 ? -7.043 -15.168 15.677 1.00 59.09 312 VAL A C 1
ATOM 2460 O O . VAL A 1 312 ? -7.813 -15.051 16.624 1.00 59.09 312 VAL A O 1
ATOM 2463 N N . PHE A 1 313 ? -7.125 -16.194 14.821 1.00 61.62 313 PHE A N 1
ATOM 2464 C CA . PHE A 1 313 ? -8.098 -17.285 14.940 1.00 61.62 313 PHE A CA 1
ATOM 2465 C C . PHE A 1 313 ? -7.672 -18.416 15.871 1.00 61.62 313 PHE A C 1
ATOM 2467 O O . PHE A 1 313 ? -8.513 -19.205 16.294 1.00 61.62 313 PHE A O 1
ATOM 2474 N N . LEU A 1 314 ? -6.381 -18.505 16.192 1.00 60.38 314 LEU A N 1
ATOM 2475 C CA . LEU A 1 314 ? -5.853 -19.508 17.115 1.00 60.38 314 LEU A CA 1
ATOM 2476 C C . LEU A 1 314 ? -6.001 -19.084 18.576 1.00 60.38 314 LEU A C 1
ATOM 2478 O O . LEU A 1 314 ? -5.967 -19.943 19.454 1.00 60.38 314 LEU A O 1
ATOM 2482 N N . ILE A 1 315 ? -6.185 -17.787 18.848 1.00 61.59 315 ILE A N 1
ATOM 2483 C CA . ILE A 1 315 ? -6.569 -17.307 20.175 1.00 61.59 315 ILE A CA 1
ATOM 2484 C C . ILE A 1 315 ? -8.065 -17.587 20.315 1.00 61.59 315 ILE A C 1
ATOM 2486 O O . ILE A 1 315 ? -8.865 -16.936 19.638 1.00 61.59 315 ILE A O 1
ATOM 2490 N N . PRO A 1 316 ? -8.483 -18.537 21.169 1.00 52.91 316 PRO A N 1
ATOM 2491 C CA . PRO A 1 316 ? -9.894 -18.806 21.349 1.00 52.91 316 PRO A CA 1
ATOM 2492 C C . PRO A 1 316 ? -10.557 -17.504 21.799 1.00 52.91 316 PRO A C 1
ATOM 2494 O O . PRO A 1 316 ? -10.222 -16.972 22.858 1.00 52.91 316 PRO A O 1
ATOM 2497 N N . THR A 1 317 ? -11.554 -17.010 21.066 1.00 54.22 317 THR A N 1
ATOM 2498 C CA . THR A 1 317 ? -12.460 -15.937 21.523 1.00 54.22 317 THR A CA 1
ATOM 2499 C C . THR A 1 317 ? -13.381 -16.426 22.662 1.00 54.22 317 THR A C 1
ATOM 2501 O O . THR A 1 317 ? -14.514 -15.975 22.831 1.00 54.22 317 THR A O 1
ATOM 2504 N N . ALA A 1 318 ? -12.890 -17.379 23.457 1.00 43.47 318 ALA A N 1
ATOM 2505 C CA . ALA A 1 318 ? -13.588 -18.215 24.414 1.00 43.47 318 ALA A CA 1
ATOM 2506 C C . ALA A 1 318 ? -14.145 -17.521 25.670 1.00 43.47 318 ALA A C 1
ATOM 2508 O O . ALA A 1 318 ? -14.992 -18.150 26.306 1.00 43.47 318 ALA A O 1
ATOM 2509 N N . PRO A 1 319 ? -13.824 -16.265 26.051 1.00 51.00 319 PRO A N 1
ATOM 2510 C CA . PRO A 1 319 ? -14.540 -15.678 27.181 1.00 51.00 319 PRO A CA 1
ATOM 2511 C C . PRO A 1 319 ? -16.026 -15.416 26.869 1.00 51.00 319 PRO A C 1
ATOM 2513 O O . PRO A 1 319 ? -16.842 -15.390 27.785 1.00 51.00 319 PRO A O 1
ATOM 2516 N N . GLY A 1 320 ? -16.404 -15.259 25.590 1.00 47.47 320 GLY A N 1
ATOM 2517 C CA . GLY A 1 320 ? -17.774 -14.901 25.194 1.00 47.47 320 GLY A CA 1
ATOM 2518 C C . GLY A 1 320 ? -18.776 -16.061 25.176 1.00 47.47 320 GLY A C 1
ATOM 2519 O O . GLY A 1 320 ? -19.947 -15.858 25.490 1.00 47.47 320 GLY A O 1
ATOM 2520 N N . ALA A 1 321 ? -18.333 -17.284 24.869 1.00 47.12 321 ALA A N 1
ATOM 2521 C CA . ALA A 1 321 ? -19.229 -18.444 24.804 1.00 47.12 321 ALA A CA 1
ATOM 2522 C C . ALA A 1 321 ? -19.744 -18.857 26.197 1.00 47.12 321 ALA A C 1
ATOM 2524 O O . ALA A 1 321 ? -20.907 -19.224 26.346 1.00 47.12 321 ALA A O 1
ATOM 2525 N N . ASN A 1 322 ? -18.918 -18.702 27.237 1.00 47.50 322 ASN A N 1
ATOM 2526 C CA . ASN A 1 322 ? -19.310 -19.014 28.613 1.00 47.50 322 ASN A CA 1
ATOM 2527 C C . ASN A 1 322 ? -20.094 -17.884 29.298 1.00 47.50 322 ASN A C 1
ATOM 2529 O O . ASN A 1 322 ? -20.817 -18.147 30.255 1.00 47.50 322 ASN A O 1
ATOM 2533 N N . TYR A 1 323 ? -20.015 -16.638 28.816 1.00 49.16 323 TYR A N 1
ATOM 2534 C CA . TYR A 1 323 ? -20.795 -15.533 29.390 1.00 49.16 323 TYR A CA 1
ATOM 2535 C C . TYR A 1 323 ? -22.249 -15.526 28.895 1.00 49.16 323 TYR A C 1
ATOM 2537 O O . TYR A 1 323 ? -23.153 -15.268 29.681 1.00 49.16 323 TYR A O 1
ATOM 2545 N N . ILE A 1 324 ? -22.495 -15.903 27.634 1.00 47.78 324 ILE A N 1
ATOM 2546 C CA . ILE A 1 324 ? -23.857 -16.012 27.072 1.00 47.78 324 ILE A CA 1
ATOM 2547 C C . ILE A 1 324 ? -24.615 -17.222 27.651 1.00 47.78 324 ILE A C 1
ATOM 2549 O O . ILE A 1 324 ? -25.837 -17.187 27.758 1.00 47.78 324 ILE A O 1
ATOM 2553 N N . LEU A 1 325 ? -23.901 -18.265 28.087 1.00 47.09 325 LEU A N 1
ATOM 2554 C CA . LEU A 1 325 ? -24.496 -19.432 28.748 1.00 47.09 325 LEU A CA 1
ATOM 2555 C C . LEU A 1 325 ? -24.626 -19.286 30.275 1.00 47.09 325 LEU A C 1
ATOM 2557 O O . LEU A 1 325 ? -25.381 -20.040 30.880 1.00 47.09 325 LEU A O 1
ATOM 2561 N N . SER A 1 326 ? -23.925 -18.334 30.906 1.00 48.78 326 SER A N 1
ATOM 2562 C CA . SER A 1 326 ? -23.978 -18.128 32.367 1.00 48.78 326 SER A CA 1
ATOM 2563 C C . SER A 1 326 ? -24.798 -16.913 32.812 1.00 48.78 326 SER A C 1
ATOM 2565 O O . SER A 1 326 ? -25.230 -16.872 33.964 1.00 48.78 326 SER A O 1
ATOM 2567 N N . SER A 1 327 ? -25.100 -15.954 31.927 1.00 45.06 327 SER A N 1
ATOM 2568 C CA . SER A 1 327 ? -26.081 -14.906 32.218 1.00 45.06 327 SER A CA 1
ATOM 2569 C C . SER A 1 327 ? -27.500 -15.452 32.038 1.00 45.06 327 SER A C 1
ATOM 2571 O O . SER A 1 327 ? -28.139 -15.240 31.006 1.00 45.06 327 SER A O 1
ATOM 2573 N N . GLY A 1 328 ? -27.979 -16.188 33.042 1.00 45.09 328 GLY A N 1
ATOM 2574 C CA . GLY A 1 328 ? -29.382 -16.561 33.166 1.00 45.09 328 GLY A CA 1
ATOM 2575 C C . GLY A 1 328 ? -30.265 -15.325 33.019 1.00 45.09 328 GLY A C 1
ATOM 2576 O O . GLY A 1 328 ? -30.269 -14.443 33.877 1.00 45.09 328 GLY A O 1
ATOM 2577 N N . TYR A 1 329 ? -31.000 -15.254 31.913 1.00 41.38 329 TYR A N 1
ATOM 2578 C CA . TYR A 1 329 ? -32.137 -14.354 31.804 1.00 41.38 329 TYR A CA 1
ATOM 2579 C C . TYR A 1 329 ? -33.128 -14.722 32.921 1.00 41.38 329 TYR A C 1
ATOM 2581 O O . TYR A 1 329 ? -33.510 -15.893 33.007 1.00 41.38 329 TYR A O 1
ATOM 2589 N N . PRO A 1 330 ? -33.554 -13.777 33.780 1.00 50.53 330 PRO A N 1
ATOM 2590 C CA . PRO A 1 330 ? -34.708 -14.016 34.629 1.00 50.53 330 PRO A CA 1
ATOM 2591 C C . PRO A 1 330 ? -35.906 -14.249 33.708 1.00 50.53 330 PRO A C 1
ATOM 2593 O O . PRO A 1 330 ? -36.196 -13.421 32.843 1.00 50.53 330 PRO A O 1
ATOM 2596 N N . GLN A 1 331 ? -36.558 -15.403 33.851 1.00 46.03 331 GLN A N 1
ATOM 2597 C CA . GLN A 1 331 ? -37.843 -15.625 33.205 1.00 46.03 331 GLN A CA 1
ATOM 2598 C C . GLN A 1 331 ? -38.835 -14.618 33.790 1.00 46.03 331 GLN A C 1
ATOM 2600 O O . GLN A 1 331 ? -39.010 -14.567 35.009 1.00 46.03 331 GLN A O 1
ATOM 2605 N N . VAL A 1 332 ? -39.406 -13.790 32.917 1.00 53.59 332 VAL A N 1
ATOM 2606 C CA . VAL A 1 332 ? -40.574 -12.952 33.201 1.00 53.59 332 VAL A CA 1
ATOM 2607 C C . VAL A 1 332 ? -41.778 -13.626 32.577 1.00 53.59 332 VAL A C 1
ATOM 2609 O O . VAL A 1 332 ? -41.644 -14.039 31.400 1.00 53.59 332 VAL A O 1
#

pLDDT: mean 78.86, std 17.0, range [37.91, 98.44]